Protein AF-A0A7C3QHS1-F1 (afdb_monomer_lite)

Structure (mmCIF, N/CA/C/O backbone):
data_AF-A0A7C3QHS1-F1
#
_entry.id   AF-A0A7C3QHS1-F1
#
loop_
_atom_site.group_PDB
_atom_site.id
_atom_site.type_symbol
_atom_site.label_atom_id
_atom_site.label_alt_id
_atom_site.label_comp_id
_atom_site.label_asym_id
_atom_site.label_entity_id
_atom_site.label_seq_id
_atom_site.pdbx_PDB_ins_code
_atom_site.Cartn_x
_atom_site.Cartn_y
_atom_site.Cartn_z
_atom_site.occupancy
_atom_site.B_iso_or_equiv
_atom_site.auth_seq_id
_atom_site.auth_comp_id
_atom_site.auth_asym_id
_atom_site.auth_atom_id
_atom_site.pdbx_PDB_model_num
ATOM 1 N N . MET A 1 1 ? 10.035 -16.168 0.323 1.00 41.03 1 MET A N 1
ATOM 2 C CA . MET A 1 1 ? 8.785 -15.377 0.361 1.00 41.03 1 MET A CA 1
ATOM 3 C C . MET A 1 1 ? 8.064 -15.580 1.684 1.00 41.03 1 MET A C 1
ATOM 5 O O . MET A 1 1 ? 7.314 -16.537 1.836 1.00 41.03 1 MET A O 1
ATOM 9 N N . ALA A 1 2 ? 8.315 -14.707 2.656 1.00 28.38 2 ALA A N 1
ATOM 10 C CA . ALA A 1 2 ? 7.512 -14.646 3.870 1.00 28.38 2 ALA A CA 1
ATOM 11 C C . ALA A 1 2 ? 6.468 -13.544 3.675 1.00 28.38 2 ALA A C 1
ATOM 13 O O . ALA A 1 2 ? 6.794 -12.449 3.228 1.00 28.38 2 ALA A O 1
ATOM 14 N N . TRP A 1 3 ? 5.204 -13.841 3.960 1.00 38.88 3 TRP A N 1
ATOM 15 C CA . TRP A 1 3 ? 4.205 -12.795 4.121 1.00 38.88 3 TRP A CA 1
ATOM 16 C C . TRP A 1 3 ? 4.677 -11.794 5.196 1.00 38.88 3 TRP A C 1
ATOM 18 O O . TRP A 1 3 ? 5.275 -12.230 6.184 1.00 38.88 3 TRP A O 1
ATOM 28 N N . PRO A 1 4 ? 4.357 -10.493 5.071 1.00 43.56 4 PRO A N 1
ATOM 29 C CA . PRO A 1 4 ? 4.447 -9.524 6.158 1.00 43.56 4 PRO A CA 1
ATOM 30 C C . PRO A 1 4 ? 4.031 -10.130 7.497 1.00 43.56 4 PRO A C 1
ATOM 32 O O . PRO A 1 4 ? 2.890 -10.592 7.583 1.00 43.56 4 PRO A O 1
ATOM 35 N N . PRO A 1 5 ? 4.854 -10.180 8.558 1.00 40.22 5 PRO A N 1
ATOM 36 C CA . PRO A 1 5 ? 4.444 -10.782 9.830 1.00 40.22 5 PRO A CA 1
ATOM 37 C C . PRO A 1 5 ? 3.158 -10.145 10.387 1.00 40.22 5 PRO A C 1
ATOM 39 O O . PRO A 1 5 ? 2.358 -10.826 11.028 1.00 40.22 5 PRO A O 1
ATOM 42 N N . PHE A 1 6 ? 2.887 -8.877 10.053 1.00 37.09 6 PHE A N 1
ATOM 43 C CA . PHE A 1 6 ? 1.642 -8.185 10.391 1.00 37.09 6 PHE A CA 1
ATOM 44 C C . PHE A 1 6 ? 0.425 -8.674 9.581 1.00 37.09 6 PHE A C 1
ATOM 46 O O . PHE A 1 6 ? -0.616 -8.975 10.172 1.00 37.09 6 PHE A O 1
ATOM 53 N N . LEU A 1 7 ? 0.538 -8.831 8.252 1.00 41.44 7 LEU A N 1
ATOM 54 C CA . LEU A 1 7 ? -0.556 -9.401 7.450 1.00 41.44 7 LEU A CA 1
ATOM 55 C C . LEU A 1 7 ? -0.717 -10.891 7.711 1.00 41.44 7 LEU A C 1
ATOM 57 O O . LEU A 1 7 ? -1.850 -11.342 7.746 1.00 41.44 7 LEU A O 1
ATOM 61 N N . THR A 1 8 ? 0.367 -11.627 7.960 1.00 39.66 8 THR A N 1
ATOM 62 C CA . THR A 1 8 ? 0.383 -13.033 8.394 1.00 39.66 8 THR A CA 1
ATOM 63 C C . THR A 1 8 ? -0.372 -13.187 9.705 1.00 39.66 8 THR A C 1
ATOM 65 O O . THR A 1 8 ? -1.261 -14.022 9.799 1.00 39.66 8 THR A O 1
ATOM 68 N N . ALA A 1 9 ? -0.110 -12.335 10.701 1.00 35.91 9 ALA A N 1
ATOM 69 C CA . ALA A 1 9 ? -0.840 -12.358 11.964 1.00 35.91 9 ALA A CA 1
ATOM 70 C C . ALA A 1 9 ? -2.335 -12.060 11.766 1.00 35.91 9 ALA A C 1
ATOM 72 O O . ALA A 1 9 ? -3.176 -12.751 12.339 1.00 35.91 9 ALA A O 1
ATOM 73 N N . ILE A 1 10 ? -2.693 -11.086 10.923 1.00 42.78 10 ILE A N 1
ATOM 74 C CA . ILE A 1 10 ? -4.096 -10.739 10.655 1.00 42.78 10 ILE A CA 1
ATOM 75 C C . ILE A 1 10 ? -4.797 -11.827 9.826 1.00 42.78 10 ILE A C 1
ATOM 77 O O . ILE A 1 10 ? -5.890 -12.258 10.188 1.00 42.78 10 ILE A O 1
ATOM 81 N N . THR A 1 11 ? -4.178 -12.337 8.762 1.00 38.03 11 THR A N 1
ATOM 82 C CA . THR A 1 11 ? -4.764 -13.389 7.917 1.00 38.03 11 THR A CA 1
ATOM 83 C C . THR A 1 11 ? -4.770 -14.753 8.575 1.00 38.03 11 THR A C 1
ATOM 85 O O . THR A 1 11 ? -5.802 -15.398 8.475 1.00 38.03 11 THR A O 1
ATOM 88 N N . LEU A 1 12 ? -3.742 -15.198 9.308 1.00 34.06 12 LEU A N 1
ATOM 89 C CA . LEU A 1 12 ? -3.829 -16.459 10.064 1.00 34.06 12 LEU A CA 1
ATOM 90 C C . LEU A 1 12 ? -4.896 -16.385 11.153 1.00 34.06 12 LEU A C 1
ATOM 92 O O . LEU A 1 12 ? -5.620 -17.363 11.343 1.00 34.06 12 LEU A O 1
ATOM 96 N N . THR A 1 13 ? -5.059 -15.235 11.814 1.00 39.75 13 THR A N 1
ATOM 97 C CA . THR A 1 13 ? -6.137 -15.038 12.797 1.00 39.75 13 THR A CA 1
ATOM 98 C C . THR A 1 13 ? -7.522 -15.062 12.136 1.00 39.75 13 THR A C 1
ATOM 100 O O . THR A 1 13 ? -8.471 -15.588 12.716 1.00 39.75 13 THR A O 1
ATOM 103 N N . LEU A 1 14 ? -7.655 -14.545 10.909 1.00 38.75 14 LEU A N 1
ATOM 104 C CA . LEU A 1 14 ? -8.920 -14.528 10.163 1.00 38.75 14 LEU A CA 1
ATOM 105 C C . LEU A 1 14 ? -9.232 -15.857 9.444 1.00 38.75 14 LEU A C 1
ATOM 107 O O . LEU A 1 14 ? -10.392 -16.266 9.417 1.00 38.75 14 LEU A O 1
ATOM 111 N N . PHE A 1 15 ? -8.233 -16.563 8.908 1.00 32.69 15 PHE A N 1
ATOM 112 C CA . PHE A 1 15 ? -8.406 -17.818 8.161 1.00 32.69 15 PHE A CA 1
ATOM 113 C C . PHE A 1 15 ? -8.618 -19.027 9.073 1.00 32.69 15 PHE A C 1
ATOM 115 O O . PHE A 1 15 ? -9.478 -19.858 8.777 1.00 32.69 15 PHE A O 1
ATOM 122 N N . THR A 1 16 ? -7.943 -19.101 10.226 1.00 36.81 16 THR A N 1
ATOM 123 C CA . THR A 1 16 ? -8.245 -20.151 11.222 1.00 36.81 16 THR A CA 1
ATOM 124 C C . THR A 1 16 ? -9.629 -19.977 11.859 1.00 36.81 16 THR A C 1
ATOM 126 O O . THR A 1 16 ? -10.196 -20.940 12.369 1.00 36.81 16 THR A O 1
ATOM 129 N N . GLY A 1 17 ? -10.219 -18.778 11.778 1.00 31.78 17 GLY A N 1
ATOM 130 C CA . GLY A 1 17 ? -11.554 -18.480 12.298 1.00 31.78 17 GLY A CA 1
ATOM 131 C C . GLY A 1 17 ? -12.725 -18.760 11.348 1.00 31.78 17 GLY A C 1
ATOM 132 O O . GLY A 1 17 ? -13.868 -18.654 11.792 1.00 31.78 17 GLY A O 1
ATOM 133 N N . CYS A 1 18 ? -12.496 -19.082 10.066 1.00 35.19 18 CYS A N 1
ATOM 134 C CA . CYS A 1 18 ? -13.572 -19.043 9.061 1.00 35.19 18 CYS A CA 1
ATOM 135 C C . CYS A 1 18 ? -13.756 -20.278 8.169 1.00 35.19 18 CYS A C 1
ATOM 137 O O . CYS A 1 18 ? -14.673 -20.309 7.346 1.00 35.19 18 CYS A O 1
ATOM 139 N N . PHE A 1 19 ? -12.991 -21.345 8.387 1.00 31.17 19 PHE A N 1
ATOM 140 C CA . PHE A 1 19 ? -13.338 -22.662 7.858 1.00 31.17 19 PHE A CA 1
ATOM 141 C C . PHE A 1 19 ? -14.229 -23.402 8.861 1.00 31.17 19 PHE A C 1
ATOM 143 O O . PHE A 1 19 ? -13.741 -24.055 9.775 1.00 31.17 19 PHE A O 1
ATOM 150 N N . THR A 1 20 ? -15.549 -23.242 8.726 1.00 30.70 20 THR A N 1
ATOM 151 C CA . THR A 1 20 ? -16.557 -24.327 8.693 1.00 30.70 20 THR A CA 1
ATOM 152 C C . THR A 1 20 ? -17.957 -23.808 9.032 1.00 30.70 20 THR A C 1
ATOM 154 O O . THR A 1 20 ? -18.277 -23.360 10.130 1.00 30.70 20 THR A O 1
ATOM 157 N N . ARG A 1 21 ? -18.847 -23.917 8.044 1.00 36.25 21 ARG A N 1
ATOM 158 C CA . ARG A 1 21 ? -20.275 -23.609 8.136 1.00 36.25 21 ARG A CA 1
ATOM 159 C C . ARG A 1 21 ? -21.022 -24.817 8.713 1.00 36.25 21 ARG A C 1
ATOM 161 O O . ARG A 1 21 ? -21.822 -25.432 8.021 1.00 36.25 21 ARG A O 1
ATOM 168 N N . ARG A 1 22 ? -20.764 -25.186 9.969 1.00 34.12 22 ARG A N 1
ATOM 169 C CA . ARG A 1 22 ? -21.653 -26.065 10.748 1.00 34.12 22 ARG A CA 1
ATOM 170 C C . ARG A 1 22 ? -21.675 -25.605 12.197 1.00 34.12 22 ARG A C 1
ATOM 172 O O . ARG A 1 22 ? -20.642 -25.402 12.821 1.00 34.12 22 ARG A O 1
ATOM 179 N N . LYS A 1 23 ? -22.894 -25.426 12.708 1.00 41.41 23 LYS A N 1
ATOM 180 C CA . LYS A 1 23 ? -23.188 -25.226 14.126 1.00 41.41 23 LYS A CA 1
ATOM 181 C C . LYS A 1 23 ? -22.553 -26.390 14.885 1.00 41.41 23 LYS A C 1
ATOM 183 O O . LYS A 1 23 ? -23.066 -27.493 14.751 1.00 41.41 23 LYS A O 1
ATOM 188 N N . ASN A 1 24 ? -21.432 -26.144 15.566 1.00 38.00 24 ASN A N 1
ATOM 189 C CA . ASN A 1 24 ? -20.912 -26.844 16.749 1.00 38.00 24 ASN A CA 1
ATOM 190 C C . ASN A 1 24 ? -19.369 -26.844 16.783 1.00 38.00 24 ASN A C 1
ATOM 192 O O . ASN A 1 24 ? -18.713 -27.454 15.954 1.00 38.00 24 ASN A O 1
ATOM 196 N N . HIS A 1 25 ? -18.847 -26.225 17.851 1.00 41.16 25 HIS A N 1
ATOM 197 C CA . HIS A 1 25 ? -17.562 -26.463 18.526 1.00 41.16 25 HIS A CA 1
ATOM 198 C C . HIS A 1 25 ? -16.286 -25.613 18.255 1.00 41.16 25 HIS A C 1
ATOM 200 O O . HIS A 1 25 ? -15.765 -25.442 17.162 1.00 41.16 25 HIS A O 1
ATOM 206 N N . PHE A 1 26 ? -15.758 -25.170 19.409 1.00 34.97 26 PHE A N 1
ATOM 207 C CA . PHE A 1 26 ? -14.375 -24.918 19.845 1.00 34.97 26 PHE A CA 1
ATOM 208 C C . PHE A 1 26 ? -13.566 -23.697 19.368 1.00 34.97 26 PHE A C 1
ATOM 210 O O . PHE A 1 26 ? -12.970 -23.042 20.223 1.00 34.97 26 PHE A O 1
ATOM 217 N N . VAL A 1 27 ? -13.539 -23.320 18.087 1.00 35.91 27 VAL A N 1
ATOM 218 C CA . VAL A 1 27 ? -12.590 -22.266 17.633 1.00 35.91 27 VAL A CA 1
ATOM 219 C C . VAL A 1 27 ? -13.166 -20.848 17.746 1.00 35.91 27 VAL A C 1
ATOM 221 O O . VAL A 1 27 ? -12.479 -19.950 18.235 1.00 35.91 27 VAL A O 1
ATOM 224 N N . CYS A 1 28 ? -14.470 -20.664 17.490 1.00 31.47 28 CYS A N 1
ATOM 225 C CA . CYS A 1 28 ? -15.187 -19.442 17.897 1.00 31.47 28 CYS A CA 1
ATOM 226 C C . CYS A 1 28 ? -15.082 -19.215 19.411 1.00 31.47 28 CYS A C 1
ATOM 228 O O . CYS A 1 28 ? -14.879 -18.086 19.848 1.00 31.47 28 CYS A O 1
ATOM 230 N N . ARG A 1 29 ? -15.083 -20.304 20.199 1.00 36.25 29 ARG A N 1
ATOM 231 C CA . ARG A 1 29 ? -14.844 -20.249 21.643 1.00 36.25 29 ARG A CA 1
ATOM 232 C C . ARG A 1 29 ? -13.421 -19.854 22.006 1.00 36.25 29 ARG A C 1
ATOM 234 O O . ARG A 1 29 ? -13.225 -19.553 23.167 1.00 36.25 29 ARG A O 1
ATOM 241 N N . ARG A 1 30 ? -12.432 -19.846 21.100 1.00 36.53 30 ARG A N 1
ATOM 242 C CA . ARG A 1 30 ? -11.029 -19.520 21.427 1.00 36.53 30 ARG A CA 1
ATOM 243 C C . ARG A 1 30 ? -10.693 -18.045 21.205 1.00 36.53 30 ARG A C 1
ATOM 245 O O . ARG A 1 30 ? -10.009 -17.465 22.041 1.00 36.53 30 ARG A O 1
ATOM 252 N N . PHE A 1 31 ? -11.285 -17.407 20.194 1.00 35.69 31 PHE A N 1
ATOM 253 C CA . PHE A 1 31 ? -11.295 -15.940 20.089 1.00 35.69 31 PHE A CA 1
ATOM 254 C C . PHE A 1 31 ? -12.264 -15.329 21.108 1.00 35.69 31 PHE A C 1
ATOM 256 O O . PHE A 1 31 ? -11.893 -14.406 21.835 1.00 35.69 31 PHE A O 1
ATOM 263 N N . GLU A 1 32 ? -13.438 -15.948 21.296 1.00 37.22 32 GLU A N 1
ATOM 264 C CA . GLU A 1 32 ? -14.221 -15.718 22.505 1.00 37.22 32 GLU A CA 1
ATOM 265 C C . GLU A 1 32 ? -13.452 -16.138 23.748 1.00 37.22 32 GLU A C 1
ATOM 267 O O . GLU A 1 32 ? -13.746 -15.549 24.747 1.00 37.22 32 GLU A O 1
ATOM 272 N N . SER A 1 33 ? -12.480 -17.056 23.779 1.00 39.94 33 SER A N 1
ATOM 273 C CA . SER A 1 33 ? -11.741 -17.408 25.013 1.00 39.94 33 SER A CA 1
ATOM 274 C C . SER A 1 33 ? -10.675 -16.381 25.333 1.00 39.94 33 SER A C 1
ATOM 276 O O . SER A 1 33 ? -10.425 -16.165 26.506 1.00 39.94 33 SER A O 1
ATOM 278 N N . VAL A 1 34 ? -10.031 -15.751 24.354 1.00 43.94 34 VAL A N 1
ATOM 279 C CA . VAL A 1 34 ? -9.107 -14.637 24.621 1.00 43.94 34 VAL A CA 1
ATOM 280 C C . VAL A 1 34 ? -9.917 -13.410 25.032 1.00 43.94 34 VAL A C 1
ATOM 282 O O . VAL A 1 34 ? -9.618 -12.786 26.047 1.00 43.94 34 VAL A O 1
ATOM 285 N N . ILE A 1 35 ? -11.033 -13.141 24.346 1.00 41.03 35 ILE A N 1
ATOM 286 C CA . ILE A 1 35 ? -11.987 -12.104 24.746 1.00 41.03 35 ILE A CA 1
ATOM 287 C C . ILE A 1 35 ? -12.698 -12.476 26.055 1.00 41.03 35 ILE A C 1
ATOM 289 O O . ILE A 1 35 ? -12.950 -11.597 26.851 1.00 41.03 35 ILE A O 1
ATOM 293 N N . THR A 1 36 ? -12.945 -13.745 26.365 1.00 41.91 36 THR A N 1
ATOM 294 C CA . THR A 1 36 ? -13.581 -14.238 27.605 1.00 41.91 36 THR A CA 1
ATOM 295 C C . THR A 1 36 ? -12.568 -14.399 28.715 1.00 41.91 36 THR A C 1
ATOM 297 O O . THR A 1 36 ? -12.954 -14.342 29.865 1.00 41.91 36 THR A O 1
ATOM 300 N N . GLN A 1 37 ? -11.272 -14.473 28.430 1.00 43.31 37 GLN A N 1
ATOM 301 C CA . GLN A 1 37 ? -10.210 -14.238 29.405 1.00 43.31 37 GLN A CA 1
ATOM 302 C C . GLN A 1 37 ? -10.083 -12.732 29.695 1.00 43.31 37 GLN A C 1
ATOM 304 O O . GLN A 1 37 ? -10.003 -12.344 30.860 1.00 43.31 37 GLN A O 1
ATOM 309 N N . LEU A 1 38 ? -10.232 -11.875 28.677 1.00 41.69 38 LEU A N 1
ATOM 310 C CA . LEU A 1 38 ? -10.399 -10.421 28.826 1.00 41.69 38 LEU A CA 1
ATOM 311 C C . LEU A 1 38 ? -11.781 -10.008 29.385 1.00 41.69 38 LEU A C 1
ATOM 313 O O . LEU A 1 38 ? -11.921 -8.891 29.868 1.00 41.69 38 LEU A O 1
ATOM 317 N N . LEU A 1 39 ? -12.798 -10.881 29.383 1.00 43.03 39 LEU A N 1
ATOM 318 C CA . LEU A 1 39 ? -14.114 -10.681 30.018 1.00 43.03 39 LEU A CA 1
ATOM 319 C C . LEU A 1 39 ? -14.237 -11.450 31.346 1.00 43.03 39 LEU A C 1
ATOM 321 O O . LEU A 1 39 ? -15.041 -11.049 32.186 1.00 43.03 39 LEU A O 1
ATOM 325 N N . ASN A 1 40 ? -13.366 -12.433 31.621 1.00 42.38 40 ASN A N 1
ATOM 326 C CA . ASN A 1 40 ? -13.015 -12.938 32.963 1.00 42.38 40 ASN A CA 1
ATOM 327 C C . ASN A 1 40 ? -12.283 -11.865 33.774 1.00 42.38 40 ASN A C 1
ATOM 329 O O . ASN A 1 40 ? -12.053 -12.014 34.973 1.00 42.38 40 ASN A O 1
ATOM 333 N N . TYR A 1 41 ? -12.043 -10.711 33.158 1.00 47.12 41 TYR A N 1
ATOM 334 C CA . TYR A 1 41 ? -11.945 -9.434 33.833 1.00 47.12 41 TYR A CA 1
ATOM 335 C C . TYR A 1 41 ? -13.105 -9.163 34.802 1.00 47.12 41 TYR A C 1
ATOM 337 O O . TYR A 1 41 ? -12.891 -8.434 35.761 1.00 47.12 41 TYR A O 1
ATOM 345 N N . LYS A 1 42 ? -14.293 -9.782 34.653 1.00 46.72 42 LYS A N 1
ATOM 346 C CA . LYS A 1 42 ? -15.348 -9.765 35.688 1.00 46.72 42 LYS A CA 1
ATOM 347 C C . LYS A 1 42 ? -14.796 -10.132 37.071 1.00 46.72 42 LYS A C 1
ATOM 349 O O . LYS A 1 42 ? -15.072 -9.395 38.009 1.00 46.72 42 LYS A O 1
ATOM 354 N N . ASN A 1 43 ? -13.960 -11.171 37.169 1.00 44.12 43 ASN A N 1
ATOM 355 C CA . ASN A 1 43 ? -13.365 -11.633 38.430 1.00 44.12 43 ASN A CA 1
ATOM 356 C C . ASN A 1 43 ? -12.185 -10.764 38.906 1.00 44.12 43 ASN A C 1
ATOM 358 O O . ASN A 1 43 ? -11.973 -10.613 40.107 1.00 44.12 43 ASN A O 1
ATOM 362 N N . LEU A 1 44 ? -11.435 -10.136 37.992 1.00 48.06 44 LEU A N 1
ATOM 363 C CA . LEU A 1 44 ? -10.416 -9.130 38.347 1.00 48.06 44 LEU 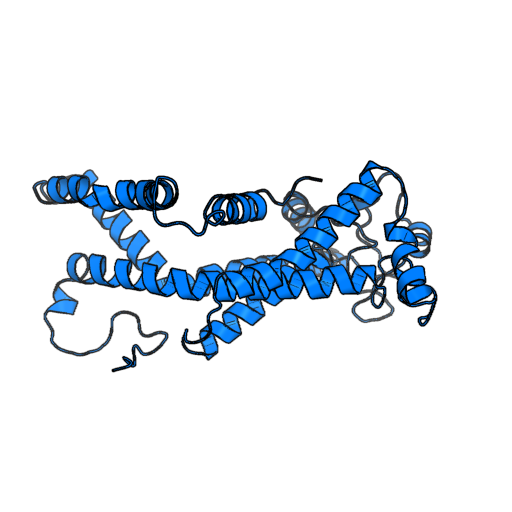A CA 1
ATOM 364 C C . LEU A 1 44 ? -11.045 -7.793 38.790 1.00 48.06 44 LEU A C 1
ATOM 366 O O . LEU A 1 44 ? -10.459 -7.068 39.593 1.00 48.06 44 LEU A O 1
ATOM 370 N N . MET A 1 45 ? -12.245 -7.486 38.294 1.00 46.25 45 MET A N 1
ATOM 371 C CA . MET A 1 45 ? -12.995 -6.258 38.562 1.00 46.25 45 MET A CA 1
ATOM 372 C C . MET A 1 45 ? -13.755 -6.286 39.874 1.00 46.25 45 MET A C 1
ATOM 374 O O . MET A 1 45 ? -13.669 -5.315 40.621 1.00 46.25 45 MET A O 1
ATOM 378 N N . THR A 1 46 ? -14.451 -7.379 40.193 1.00 48.06 46 THR A N 1
ATOM 379 C CA . THR A 1 46 ? -15.079 -7.549 41.515 1.00 48.06 46 THR A CA 1
ATOM 380 C C . THR A 1 46 ? -14.034 -7.495 42.624 1.00 48.06 46 THR A C 1
ATOM 382 O O . THR A 1 46 ? -14.247 -6.834 43.635 1.00 48.06 46 THR A O 1
ATOM 385 N N . LYS A 1 47 ? -12.843 -8.067 42.402 1.00 46.69 47 LYS A N 1
ATOM 386 C CA . LYS A 1 47 ? -11.739 -8.007 43.375 1.00 46.69 47 LYS A CA 1
ATOM 387 C C . LYS A 1 47 ? -11.133 -6.602 43.535 1.00 46.69 47 LYS A C 1
ATOM 389 O O . LYS A 1 47 ? -10.578 -6.301 44.586 1.00 46.69 47 LYS A O 1
ATOM 394 N N . SER A 1 48 ? -11.257 -5.733 42.526 1.00 48.28 48 SER A N 1
ATOM 395 C CA . SER A 1 48 ? -10.816 -4.329 42.577 1.00 48.28 48 SER A CA 1
ATOM 396 C C . SER A 1 48 ? -11.816 -3.396 43.271 1.00 48.28 48 SER A C 1
ATOM 398 O O . SER A 1 48 ? -11.419 -2.296 43.654 1.00 48.28 48 SER A O 1
ATOM 400 N N . GLN A 1 49 ? -13.089 -3.783 43.408 1.00 50.78 49 GLN A N 1
ATOM 401 C CA . GLN A 1 49 ? -14.110 -2.950 44.059 1.00 50.78 49 GLN A CA 1
ATOM 402 C C . GLN A 1 49 ? -13.967 -2.903 45.585 1.00 50.78 49 GLN A C 1
ATOM 404 O O . GLN A 1 49 ? -14.335 -1.903 46.188 1.00 50.78 49 GLN A O 1
ATOM 409 N N . ASN A 1 50 ? -13.355 -3.925 46.190 1.00 48.31 50 ASN A N 1
ATOM 410 C CA . ASN A 1 50 ? -13.164 -4.002 47.643 1.00 48.31 50 ASN A CA 1
ATOM 411 C C . ASN A 1 50 ? -11.804 -3.461 48.118 1.00 48.31 50 ASN A C 1
ATOM 413 O O . ASN A 1 50 ? -11.496 -3.527 49.304 1.00 48.31 50 ASN A O 1
ATOM 417 N N . SER A 1 51 ? -10.959 -2.947 47.217 1.00 51.28 51 SER A N 1
ATOM 418 C CA . SER A 1 51 ? -9.653 -2.388 47.583 1.00 51.28 51 SER A CA 1
ATOM 419 C C . SER A 1 51 ? -9.708 -0.864 47.670 1.00 51.28 51 SER A C 1
ATOM 421 O O . SER A 1 51 ? -10.057 -0.212 46.686 1.00 51.28 51 SER A O 1
ATOM 423 N N . SER A 1 52 ? -9.303 -0.318 48.822 1.00 48.25 52 SER A N 1
ATOM 424 C CA . SER A 1 52 ? -9.161 1.121 49.083 1.00 48.25 52 SER A CA 1
ATOM 425 C C . SER A 1 52 ? -8.487 1.880 47.915 1.00 48.25 52 SER A C 1
ATOM 427 O O . SER A 1 52 ? -7.518 1.363 47.339 1.00 48.25 52 SER A O 1
ATOM 429 N N . PRO A 1 53 ? -8.922 3.120 47.587 1.00 53.31 53 PRO A N 1
ATOM 430 C CA . PRO A 1 53 ? -8.330 3.961 46.535 1.00 53.31 53 PRO A CA 1
ATOM 431 C C . PRO A 1 53 ? -6.835 4.266 46.731 1.00 53.31 53 PRO A C 1
ATOM 433 O O . PRO A 1 53 ? -6.186 4.754 45.807 1.00 53.31 53 PRO A O 1
ATOM 436 N N . THR A 1 54 ? -6.290 3.978 47.915 1.00 54.84 54 THR A N 1
ATOM 437 C CA . THR A 1 54 ? -4.902 4.247 48.313 1.00 54.84 54 THR A CA 1
ATOM 438 C C . THR A 1 54 ? -3.884 3.248 47.746 1.00 54.84 54 THR A C 1
ATOM 440 O O . THR A 1 54 ? -2.683 3.493 47.808 1.00 54.84 54 THR A O 1
ATOM 443 N N . ASN A 1 55 ? -4.328 2.142 47.135 1.00 68.38 55 ASN A N 1
ATOM 444 C CA . ASN A 1 55 ? -3.438 1.103 46.616 1.00 68.38 55 ASN A CA 1
ATOM 445 C C . ASN A 1 55 ? -3.016 1.359 45.156 1.00 68.38 55 ASN A C 1
ATOM 447 O O . ASN A 1 55 ? -3.853 1.466 44.255 1.00 68.38 55 ASN A O 1
ATOM 451 N N . GLY A 1 56 ? -1.707 1.321 44.867 1.00 74.50 56 GLY A N 1
ATOM 452 C CA . GLY A 1 56 ? -1.155 1.490 43.508 1.00 74.50 56 GLY A CA 1
ATOM 453 C C . GLY A 1 56 ? -1.710 0.507 42.459 1.00 74.50 56 GLY A C 1
ATOM 454 O O . GLY A 1 56 ? -1.679 0.772 41.256 1.00 74.50 56 GLY A O 1
ATOM 455 N N . ARG A 1 57 ? -2.291 -0.621 42.889 1.00 78.38 57 ARG A N 1
ATOM 456 C CA . ARG A 1 57 ? -3.035 -1.549 42.021 1.00 78.38 57 ARG A CA 1
ATOM 457 C C . ARG A 1 57 ? -4.348 -0.948 41.499 1.00 78.38 57 ARG A C 1
ATOM 459 O O . ARG A 1 57 ? -4.597 -1.043 40.301 1.00 78.38 57 ARG A O 1
ATOM 466 N N . ALA A 1 58 ? -5.144 -0.293 42.345 1.00 78.38 58 ALA A N 1
ATOM 467 C CA . ALA A 1 58 ? -6.416 0.320 41.949 1.00 78.38 58 ALA A CA 1
ATOM 468 C C . ALA A 1 58 ? -6.199 1.493 40.974 1.00 78.38 58 ALA A C 1
ATOM 470 O O . ALA A 1 58 ? -6.909 1.616 39.973 1.00 78.38 58 ALA A O 1
ATOM 471 N N . ARG A 1 59 ? -5.146 2.297 41.200 1.00 82.31 59 ARG A N 1
ATOM 472 C CA . ARG A 1 59 ? -4.738 3.380 40.286 1.00 82.31 59 ARG A CA 1
ATOM 473 C C . ARG A 1 59 ? -4.368 2.849 38.897 1.00 82.31 59 ARG A C 1
ATOM 475 O O . ARG A 1 59 ? -4.841 3.388 37.898 1.00 82.31 59 ARG A O 1
ATOM 482 N N . ARG A 1 60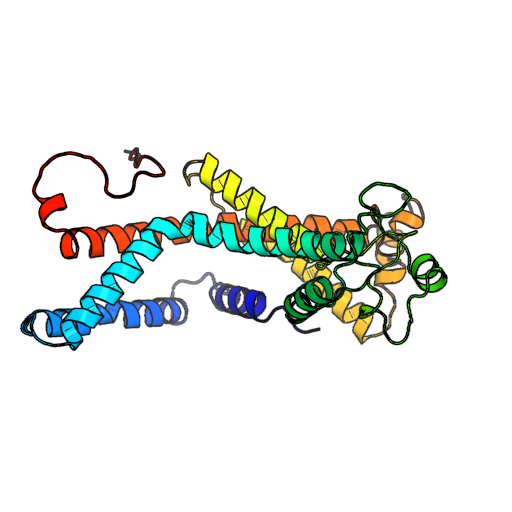 ? -3.592 1.759 38.834 1.00 84.06 60 ARG A N 1
ATOM 483 C CA . ARG A 1 60 ? -3.220 1.088 37.573 1.00 84.06 60 ARG A CA 1
ATOM 484 C C . ARG A 1 60 ? -4.430 0.514 36.839 1.00 84.06 60 ARG A C 1
ATOM 486 O O . ARG A 1 60 ? -4.555 0.724 35.638 1.00 84.06 60 ARG A O 1
ATOM 493 N N . VAL A 1 61 ? -5.351 -0.144 37.546 1.00 86.44 61 VAL A N 1
ATOM 494 C CA . VAL A 1 61 ? -6.584 -0.679 36.938 1.00 86.44 61 VAL A CA 1
ATOM 495 C C . VAL A 1 61 ? -7.428 0.445 36.335 1.00 86.44 61 VAL A C 1
ATOM 497 O O . VAL A 1 61 ? -7.842 0.341 35.181 1.00 86.44 61 VAL A O 1
ATOM 500 N N . ARG A 1 62 ? -7.630 1.548 37.067 1.00 87.19 62 ARG A N 1
ATOM 501 C CA . ARG A 1 62 ? -8.383 2.708 36.564 1.00 87.19 62 ARG A CA 1
ATOM 502 C C . ARG A 1 62 ? -7.696 3.366 35.363 1.00 87.19 62 ARG A C 1
ATOM 504 O O . ARG A 1 62 ? -8.379 3.745 34.415 1.00 87.19 62 ARG A O 1
ATOM 511 N N . PHE A 1 63 ? -6.367 3.486 35.377 1.00 89.38 63 PHE A N 1
ATOM 512 C CA . PHE A 1 63 ? -5.601 3.978 34.227 1.00 89.38 63 PHE A CA 1
ATOM 513 C C . PHE A 1 63 ? -5.807 3.091 32.991 1.00 89.38 63 PHE A C 1
ATOM 515 O O . PHE A 1 63 ? -6.169 3.602 31.935 1.00 89.38 63 PHE A O 1
ATOM 522 N N . MET A 1 64 ? -5.680 1.768 33.135 1.00 89.25 64 MET A N 1
ATOM 523 C CA . MET A 1 64 ? -5.880 0.827 32.026 1.00 89.25 64 MET A CA 1
ATOM 524 C C . MET A 1 64 ? -7.306 0.873 31.474 1.00 89.25 64 MET A C 1
ATOM 526 O O . MET A 1 64 ? -7.499 0.853 30.264 1.00 89.25 64 MET A O 1
ATOM 530 N N . GLN A 1 65 ? -8.318 1.007 32.333 1.00 90.88 65 GLN A N 1
ATOM 531 C CA . GLN A 1 65 ? -9.701 1.191 31.884 1.00 90.88 65 GLN A CA 1
ATOM 532 C C . GLN A 1 65 ? -9.886 2.480 31.083 1.00 90.88 65 GLN A C 1
ATOM 534 O O . GLN A 1 65 ? -10.560 2.456 30.055 1.00 90.88 65 GLN A O 1
ATOM 539 N N . LYS A 1 66 ? -9.291 3.596 31.532 1.00 90.56 66 LYS A N 1
ATOM 540 C CA . LYS A 1 66 ? -9.310 4.855 30.775 1.00 90.56 66 LYS A CA 1
ATOM 541 C C . LYS A 1 66 ? -8.628 4.687 29.423 1.00 90.56 66 LYS A C 1
ATOM 543 O O . LYS A 1 66 ? -9.208 5.091 28.423 1.00 90.56 66 LYS A O 1
ATOM 548 N N . LEU A 1 67 ? -7.457 4.051 29.386 1.00 92.25 67 LEU A N 1
ATOM 549 C CA . LEU A 1 67 ? -6.737 3.772 28.145 1.00 92.25 67 LEU A CA 1
ATOM 550 C C . LEU A 1 67 ? -7.594 2.945 27.178 1.00 92.25 67 LEU A C 1
ATOM 552 O O . LEU A 1 67 ? -7.800 3.365 26.046 1.00 92.25 67 LEU A O 1
ATOM 556 N N . VAL A 1 68 ? -8.171 1.828 27.633 1.00 90.62 68 VAL A N 1
ATOM 557 C CA . VAL A 1 68 ? -9.066 0.982 26.821 1.00 90.62 68 VAL A CA 1
ATOM 558 C C . VAL A 1 68 ? -10.279 1.767 26.322 1.00 90.62 68 VAL A C 1
ATOM 560 O O . VAL A 1 68 ? -10.672 1.624 25.166 1.00 90.62 68 VAL A O 1
ATOM 563 N N . TRP A 1 69 ? -10.870 2.616 27.164 1.00 92.25 69 TRP A N 1
ATOM 564 C CA . TRP A 1 69 ? -11.993 3.456 26.758 1.00 92.25 69 TRP A CA 1
ATOM 565 C C . TRP A 1 69 ? -11.593 4.486 25.694 1.00 92.25 69 TRP A C 1
ATOM 567 O O . TRP A 1 69 ? -12.318 4.650 24.715 1.00 92.25 69 TRP A O 1
ATOM 577 N N . TYR A 1 70 ? -10.435 5.140 25.838 1.00 91.44 70 TYR A N 1
ATOM 578 C CA . TYR A 1 70 ? -9.917 6.078 24.839 1.00 91.44 70 TYR A CA 1
ATOM 579 C C . TYR A 1 70 ? -9.559 5.380 23.526 1.00 91.44 70 TYR A C 1
ATOM 581 O O . TYR A 1 70 ? -9.926 5.882 22.468 1.00 91.44 70 TYR A O 1
ATOM 589 N N . LEU A 1 71 ? -8.942 4.197 23.576 1.00 90.38 71 LEU A N 1
ATOM 590 C CA . LEU A 1 71 ? -8.702 3.373 22.389 1.00 90.38 71 LEU A CA 1
ATOM 591 C C . LEU A 1 71 ? -10.021 3.010 21.700 1.00 90.38 71 LEU A C 1
ATOM 593 O O . LEU A 1 71 ? -10.146 3.179 20.495 1.00 90.38 71 LEU A O 1
ATOM 597 N N . ALA A 1 72 ? -11.042 2.608 22.460 1.00 90.69 72 ALA A N 1
ATOM 598 C CA . ALA A 1 72 ? -12.371 2.324 21.919 1.00 90.69 72 ALA A CA 1
ATOM 599 C C . ALA A 1 72 ? -13.107 3.571 21.402 1.00 90.69 72 ALA A C 1
ATOM 601 O O . ALA A 1 72 ? -14.033 3.451 20.603 1.00 90.69 72 ALA A O 1
ATOM 602 N N . LYS A 1 73 ? -12.739 4.769 21.862 1.00 90.75 73 LYS A N 1
ATOM 603 C CA . LYS A 1 73 ? -13.277 6.041 21.365 1.00 90.75 73 LYS A CA 1
ATOM 604 C C . LYS A 1 73 ? -12.595 6.485 20.075 1.00 90.75 73 LYS A C 1
ATOM 606 O O . LYS A 1 73 ? -13.281 6.963 19.180 1.00 90.75 73 LYS A O 1
ATOM 611 N N . TYR A 1 74 ? -11.281 6.311 19.978 1.00 92.75 74 TYR A N 1
ATOM 612 C CA . TYR A 1 74 ? -10.463 6.792 18.864 1.00 92.75 74 TYR A CA 1
ATOM 613 C C . TYR A 1 74 ? -10.007 5.679 17.913 1.00 92.75 74 TYR A C 1
ATOM 615 O O . TYR A 1 74 ? -9.106 5.892 17.110 1.00 92.75 74 TYR A O 1
ATOM 623 N N . TRP A 1 75 ? -10.626 4.497 17.965 1.00 93.00 75 TRP A N 1
ATOM 624 C CA . TRP A 1 75 ? -10.202 3.352 17.158 1.00 93.00 75 TRP A CA 1
ATOM 625 C C . TRP A 1 75 ? -10.204 3.670 15.655 1.00 93.00 75 TRP A C 1
ATOM 627 O O . TRP A 1 75 ? -9.226 3.384 14.982 1.00 93.00 75 TRP A O 1
ATOM 637 N N . PHE A 1 76 ? -11.247 4.318 15.127 1.00 94.31 76 PHE A N 1
ATOM 638 C CA . PHE A 1 76 ? -11.363 4.591 13.691 1.00 94.31 76 PHE A CA 1
ATOM 639 C C . PHE A 1 76 ? -10.186 5.413 13.128 1.00 94.31 76 PHE A C 1
ATOM 641 O O . PHE A 1 76 ? -9.503 4.904 12.237 1.00 94.31 76 PHE A O 1
ATOM 648 N N . PRO A 1 77 ? -9.880 6.628 13.637 1.00 94.06 77 PRO A N 1
ATOM 649 C CA . PRO A 1 77 ? -8.745 7.394 13.127 1.00 94.06 77 PRO A CA 1
ATOM 650 C C . PRO A 1 77 ? -7.404 6.697 13.385 1.00 94.06 77 PRO A C 1
ATOM 652 O O . PRO A 1 77 ? -6.515 6.807 12.551 1.00 94.06 77 PRO A O 1
ATOM 655 N N . LEU A 1 78 ? -7.256 5.935 14.477 1.00 92.12 78 LEU A N 1
ATOM 656 C CA . LEU A 1 78 ? -6.036 5.159 14.732 1.00 92.12 78 LEU A CA 1
ATOM 657 C C . LEU A 1 78 ? -5.823 4.066 13.677 1.00 92.12 78 LEU A C 1
ATOM 659 O O . LEU A 1 78 ? -4.721 3.923 13.158 1.00 92.12 78 LEU A O 1
ATOM 663 N N . PHE A 1 79 ? -6.872 3.316 13.332 1.00 93.38 79 PHE A N 1
ATOM 664 C CA . PHE A 1 79 ? -6.795 2.269 12.312 1.00 93.38 79 PHE A CA 1
ATOM 665 C C . PHE A 1 79 ? -6.591 2.843 10.907 1.00 93.38 79 PHE A C 1
ATOM 667 O O . PHE A 1 79 ? -5.872 2.239 10.117 1.00 93.38 79 PHE A O 1
ATOM 674 N N . LEU A 1 80 ? -7.185 4.001 10.599 1.00 94.88 80 LEU A N 1
ATOM 675 C CA . LEU A 1 80 ? -6.992 4.676 9.313 1.00 94.88 80 LEU A CA 1
ATOM 676 C C . LEU A 1 80 ? -5.606 5.334 9.196 1.00 94.88 80 LEU A C 1
ATOM 678 O O . LEU A 1 80 ? -5.041 5.368 8.107 1.00 94.88 80 LEU A O 1
ATOM 682 N N . ALA A 1 81 ? -5.028 5.807 10.304 1.00 96.44 81 ALA A N 1
ATOM 683 C CA . ALA A 1 81 ? -3.706 6.430 10.313 1.00 96.44 81 ALA A CA 1
ATOM 684 C C . ALA A 1 81 ? -2.581 5.456 9.935 1.00 96.44 81 ALA A C 1
ATOM 686 O O . ALA A 1 81 ? -1.594 5.884 9.349 1.00 96.44 81 ALA A O 1
ATOM 687 N N . VAL A 1 82 ? -2.724 4.157 10.222 1.00 95.69 82 VAL A N 1
ATOM 688 C CA . VAL A 1 82 ? -1.696 3.147 9.914 1.00 95.69 82 VAL A CA 1
ATOM 689 C C . VAL A 1 82 ? -1.403 3.036 8.408 1.00 95.69 82 VAL A C 1
ATOM 691 O O . VAL A 1 82 ? -0.258 3.266 8.027 1.00 95.69 82 VAL A O 1
ATOM 694 N N . PRO A 1 83 ? -2.367 2.721 7.517 1.00 96.94 83 PRO A N 1
ATOM 695 C CA . PRO A 1 83 ? -2.084 2.648 6.083 1.00 96.94 83 PRO A CA 1
ATOM 696 C C . PRO A 1 83 ? -1.668 4.007 5.499 1.00 96.94 83 PRO A C 1
ATOM 698 O O . PRO A 1 83 ? -0.804 4.046 4.628 1.00 96.94 83 PRO A O 1
ATOM 701 N N . VAL A 1 84 ? -2.211 5.124 6.008 1.00 98.19 84 VAL A N 1
ATOM 702 C CA . VAL A 1 84 ? -1.774 6.474 5.606 1.00 98.19 84 VAL A CA 1
ATOM 703 C C . VAL A 1 84 ? -0.304 6.698 5.955 1.00 98.19 84 VAL A C 1
ATOM 705 O O . VAL A 1 84 ? 0.449 7.172 5.113 1.00 98.19 84 VAL A O 1
ATOM 708 N N . PHE A 1 85 ? 0.122 6.317 7.159 1.00 97.25 85 PHE A N 1
ATOM 709 C CA . PHE A 1 85 ? 1.510 6.432 7.600 1.00 97.25 85 PHE A CA 1
ATOM 710 C C . PHE A 1 85 ? 2.463 5.687 6.659 1.00 97.25 85 PHE A C 1
ATOM 712 O O . PHE A 1 85 ? 3.452 6.265 6.216 1.00 97.25 85 PHE A O 1
ATOM 719 N N . PHE A 1 86 ? 2.141 4.448 6.279 1.00 96.88 86 PHE A N 1
ATOM 720 C CA . PHE A 1 86 ? 2.969 3.695 5.335 1.00 96.88 86 PHE A CA 1
ATOM 721 C C . PHE A 1 86 ? 2.992 4.311 3.931 1.00 96.88 86 PHE A C 1
ATOM 723 O O . PHE A 1 86 ? 4.061 4.381 3.329 1.00 96.88 86 PHE A O 1
ATOM 730 N N . LEU A 1 87 ? 1.854 4.790 3.415 1.00 97.81 87 LEU A N 1
ATOM 731 C CA . LEU A 1 87 ? 1.807 5.485 2.122 1.00 97.81 87 LEU A CA 1
ATOM 732 C C . LEU A 1 87 ? 2.659 6.759 2.133 1.00 97.81 87 LEU A C 1
ATOM 734 O O . LEU A 1 87 ? 3.426 6.988 1.199 1.00 97.81 87 LEU A O 1
ATOM 738 N N . VAL A 1 88 ? 2.568 7.550 3.206 1.00 98.25 88 VAL A N 1
ATOM 739 C CA . VAL A 1 88 ? 3.382 8.757 3.390 1.00 98.25 88 VAL A CA 1
ATOM 740 C C . VAL A 1 88 ? 4.862 8.395 3.423 1.00 98.25 88 VAL A C 1
ATOM 742 O O . VAL A 1 88 ? 5.630 8.993 2.680 1.00 98.25 88 VAL A O 1
ATOM 745 N N . LEU A 1 89 ? 5.270 7.387 4.201 1.00 96.88 89 LEU A N 1
ATOM 746 C CA . LEU A 1 89 ? 6.667 6.942 4.220 1.00 96.88 89 LEU A CA 1
ATOM 747 C C . LEU A 1 89 ? 7.148 6.433 2.853 1.00 96.88 89 LEU A C 1
ATOM 749 O O . LEU A 1 89 ? 8.283 6.705 2.464 1.00 96.88 89 LEU A O 1
ATOM 753 N N . GLY A 1 90 ? 6.291 5.724 2.113 1.00 96.75 90 GLY A N 1
ATOM 754 C CA . GLY A 1 90 ? 6.609 5.198 0.785 1.00 96.75 90 GLY A CA 1
ATOM 755 C C . GLY A 1 90 ? 6.944 6.286 -0.240 1.00 96.75 90 GLY A C 1
ATOM 756 O O . GLY A 1 90 ? 7.782 6.044 -1.108 1.00 96.75 90 GLY A O 1
ATOM 757 N N . VAL A 1 91 ? 6.333 7.469 -0.115 1.00 97.75 91 VAL A N 1
ATOM 758 C CA . VAL A 1 91 ? 6.611 8.658 -0.947 1.00 97.75 91 VAL A CA 1
ATOM 759 C C . VAL A 1 91 ? 7.692 9.551 -0.327 1.00 97.75 91 VAL A C 1
ATOM 761 O O . VAL A 1 91 ? 8.469 10.167 -1.050 1.00 97.75 91 VAL A O 1
ATOM 764 N N . LEU A 1 92 ? 7.791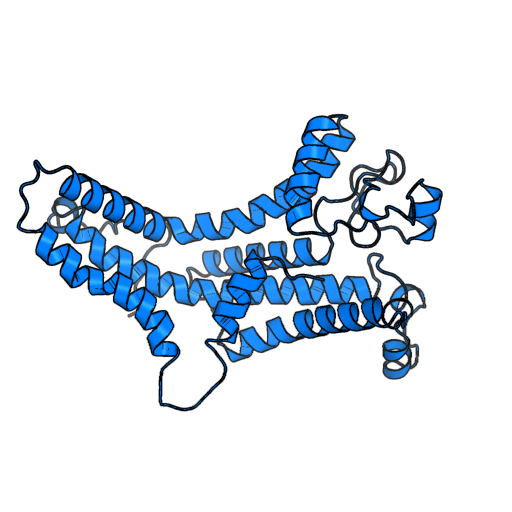 9.594 1.003 1.00 98.06 92 LEU A N 1
ATOM 765 C CA . LEU A 1 92 ? 8.807 10.369 1.712 1.00 98.06 92 LEU A CA 1
ATOM 766 C C . LEU A 1 92 ? 10.223 9.879 1.385 1.00 98.06 92 LEU A C 1
ATOM 768 O O . LEU A 1 92 ? 11.120 10.696 1.221 1.00 98.06 92 LEU A O 1
ATOM 772 N N . ALA A 1 93 ? 10.427 8.564 1.256 1.00 96.88 93 ALA A N 1
ATOM 773 C CA . ALA A 1 93 ? 11.738 7.998 0.937 1.00 96.88 93 ALA A CA 1
ATOM 774 C C . ALA A 1 93 ? 12.351 8.560 -0.370 1.00 96.88 93 ALA A C 1
ATOM 776 O O . ALA A 1 93 ? 13.468 9.078 -0.310 1.00 96.88 93 ALA A O 1
ATOM 777 N N . PRO A 1 94 ? 11.663 8.526 -1.531 1.00 97.75 94 PRO A N 1
ATOM 778 C CA . PRO A 1 94 ? 12.183 9.145 -2.748 1.00 97.75 94 PRO A CA 1
ATOM 779 C C . PRO A 1 94 ? 12.213 10.680 -2.701 1.00 97.75 94 PRO A C 1
ATOM 781 O O . PRO A 1 94 ? 13.078 11.266 -3.342 1.00 97.75 94 PRO A O 1
ATOM 784 N N . ALA A 1 95 ? 11.334 11.337 -1.932 1.00 98.06 95 ALA A N 1
ATOM 785 C CA . ALA A 1 95 ? 11.368 12.796 -1.776 1.00 98.06 95 ALA A CA 1
ATOM 786 C C . ALA A 1 95 ? 12.644 13.264 -1.054 1.00 98.06 95 ALA A C 1
ATOM 788 O O . ALA A 1 95 ? 13.318 14.177 -1.518 1.00 98.06 95 ALA A O 1
ATOM 789 N N . LEU A 1 96 ? 13.029 12.575 0.026 1.00 98.38 96 LEU A N 1
ATOM 790 C CA . LEU A 1 96 ? 14.271 12.850 0.753 1.00 98.38 96 LEU A CA 1
ATOM 791 C C . LEU A 1 96 ? 15.512 12.640 -0.128 1.00 98.38 96 LEU A C 1
ATOM 793 O O . LEU A 1 96 ? 16.447 13.432 -0.058 1.00 98.38 96 LEU A O 1
ATOM 797 N N . LEU A 1 97 ? 15.517 11.611 -0.989 1.00 97.50 97 LEU A N 1
ATOM 798 C CA . LEU A 1 97 ? 16.607 11.416 -1.955 1.00 97.50 97 LEU A CA 1
ATOM 799 C C . LEU A 1 97 ? 16.670 12.533 -2.997 1.00 97.50 97 LEU A C 1
ATOM 801 O O . LEU A 1 97 ? 17.765 12.980 -3.325 1.00 97.50 97 LEU A O 1
ATOM 805 N N . ALA A 1 98 ? 15.521 13.003 -3.485 1.00 96.88 98 ALA A N 1
ATOM 806 C CA . ALA A 1 98 ? 15.463 14.115 -4.430 1.00 96.88 98 ALA A CA 1
ATOM 807 C C . ALA A 1 98 ? 15.999 15.430 -3.839 1.00 96.88 98 ALA A C 1
ATOM 809 O O . ALA A 1 98 ? 16.555 16.243 -4.571 1.00 96.88 98 ALA A O 1
ATOM 810 N N . GLU A 1 99 ? 15.883 15.618 -2.523 1.00 97.12 99 GLU A N 1
ATOM 811 C CA . GLU A 1 99 ? 16.450 16.763 -1.797 1.00 97.12 99 GLU A CA 1
ATOM 812 C C . GLU A 1 99 ? 17.911 16.553 -1.351 1.00 97.12 99 GLU A C 1
ATOM 814 O O . GLU A 1 99 ? 18.544 17.478 -0.844 1.00 97.12 99 GLU A O 1
ATOM 819 N N . GLY A 1 100 ? 18.470 15.353 -1.539 1.00 96.81 100 GLY A N 1
ATOM 820 C CA . GLY A 1 100 ? 19.843 15.015 -1.154 1.00 96.81 100 GLY A CA 1
ATOM 821 C C . GLY A 1 100 ? 20.021 14.533 0.294 1.00 96.81 100 GLY A C 1
ATOM 822 O O . GLY A 1 100 ? 21.152 14.269 0.708 1.00 96.81 100 GLY A O 1
ATOM 823 N N . ASP A 1 101 ? 18.944 14.345 1.068 1.00 97.44 101 ASP A N 1
ATOM 824 C CA . ASP A 1 101 ? 18.998 13.747 2.412 1.00 97.44 101 ASP A CA 1
ATOM 825 C C . ASP A 1 101 ? 19.058 12.210 2.341 1.00 97.44 101 ASP A C 1
ATOM 827 O O . ASP A 1 101 ? 18.114 11.467 2.643 1.00 97.44 101 ASP A O 1
ATOM 831 N N . VAL A 1 102 ? 20.228 11.720 1.935 1.00 96.62 102 VAL A N 1
ATOM 832 C CA . VAL A 1 102 ? 20.506 10.288 1.769 1.00 96.62 102 VAL A CA 1
ATOM 833 C C . VAL A 1 102 ? 20.404 9.528 3.095 1.00 96.62 102 VAL A C 1
ATOM 835 O O . VAL A 1 102 ? 19.936 8.386 3.125 1.00 96.62 102 VAL A O 1
ATOM 838 N N . GLY A 1 103 ? 20.821 10.144 4.205 1.00 97.44 103 GLY A N 1
ATOM 839 C CA . GLY A 1 103 ? 20.853 9.499 5.517 1.00 97.44 103 GLY A CA 1
ATOM 840 C C . GLY A 1 103 ? 19.455 9.171 6.040 1.00 97.44 103 GLY A C 1
ATOM 841 O O . GLY A 1 103 ? 19.192 8.020 6.421 1.00 97.44 103 GLY A O 1
ATOM 842 N N . THR A 1 104 ? 18.548 10.152 6.013 1.00 97.62 104 THR A N 1
ATOM 843 C CA . THR A 1 104 ? 17.158 9.950 6.440 1.00 97.62 104 THR A CA 1
ATOM 844 C C . THR A 1 104 ? 16.419 9.041 5.465 1.00 97.62 104 THR A C 1
ATOM 846 O O . THR A 1 104 ? 15.735 8.111 5.905 1.00 97.62 104 THR A O 1
ATOM 849 N N . ALA A 1 105 ? 16.619 9.215 4.154 1.00 97.62 105 ALA A N 1
ATOM 850 C CA . ALA A 1 105 ? 16.008 8.343 3.154 1.00 97.62 105 ALA A CA 1
ATOM 851 C C . ALA A 1 105 ? 16.381 6.870 3.381 1.00 97.62 105 ALA A C 1
ATOM 853 O O . ALA A 1 105 ? 15.503 6.005 3.433 1.00 97.62 105 ALA A O 1
ATOM 854 N N . ALA A 1 106 ? 17.666 6.578 3.605 1.00 96.44 106 ALA A N 1
ATOM 855 C CA . ALA A 1 106 ? 18.139 5.226 3.889 1.00 96.44 106 ALA A CA 1
ATOM 856 C C . ALA A 1 106 ? 17.512 4.641 5.167 1.00 96.44 106 ALA A C 1
ATOM 858 O O . ALA A 1 106 ? 17.233 3.443 5.227 1.00 96.44 106 ALA A O 1
ATOM 859 N N . ALA A 1 107 ? 17.264 5.457 6.198 1.00 97.44 107 ALA A N 1
ATOM 860 C CA . ALA A 1 107 ? 16.545 5.008 7.389 1.00 97.44 107 ALA A CA 1
ATOM 861 C C . ALA A 1 107 ? 15.086 4.632 7.075 1.00 97.44 107 ALA A C 1
ATOM 863 O O . ALA A 1 107 ? 14.627 3.583 7.533 1.00 97.44 107 ALA A O 1
ATOM 864 N N . VAL A 1 108 ? 14.390 5.426 6.253 1.00 97.44 108 VAL A N 1
ATOM 865 C CA . VAL A 1 108 ? 13.014 5.124 5.822 1.00 97.44 108 VAL A CA 1
ATOM 866 C C . VAL A 1 108 ? 12.970 3.853 4.967 1.00 97.44 108 VAL A C 1
ATOM 868 O O . VAL A 1 108 ? 12.166 2.967 5.258 1.00 97.44 108 VAL A O 1
ATOM 871 N N . TYR A 1 109 ? 13.861 3.703 3.980 1.00 96.50 109 TYR A N 1
ATOM 872 C CA . TYR A 1 109 ? 13.950 2.473 3.181 1.00 96.50 109 TYR A CA 1
ATOM 873 C C . TYR A 1 109 ? 14.212 1.247 4.054 1.00 96.50 109 TYR A C 1
ATOM 875 O O . TYR A 1 109 ? 13.494 0.260 3.928 1.00 96.50 109 TYR A O 1
ATOM 883 N N . ARG A 1 110 ? 15.161 1.311 5.000 1.00 95.12 110 ARG A N 1
ATOM 884 C CA . ARG A 1 110 ? 15.435 0.199 5.930 1.00 95.12 110 ARG A CA 1
ATOM 885 C C . ARG A 1 110 ? 14.233 -0.155 6.801 1.00 95.12 110 ARG A C 1
ATOM 887 O O . ARG A 1 110 ? 13.969 -1.333 7.014 1.00 95.12 110 ARG A O 1
ATOM 894 N N . PHE A 1 111 ? 13.501 0.844 7.294 1.00 95.19 111 PHE A N 1
ATOM 895 C CA . PHE A 1 111 ? 12.284 0.606 8.068 1.00 95.19 111 PHE A CA 1
ATOM 896 C C . PHE A 1 111 ? 11.221 -0.118 7.231 1.00 95.19 111 PHE A C 1
ATOM 898 O O . PHE A 1 111 ? 10.641 -1.104 7.683 1.00 95.19 111 PHE A O 1
ATOM 905 N N . LEU A 1 112 ? 11.000 0.332 5.995 1.00 93.06 112 LEU A N 1
ATOM 906 C CA . LEU A 1 112 ? 10.031 -0.280 5.085 1.00 93.06 112 LEU A CA 1
ATOM 907 C C . LEU A 1 112 ? 10.498 -1.647 4.546 1.00 93.06 112 LEU A C 1
ATOM 909 O O . LEU A 1 112 ? 9.659 -2.468 4.179 1.00 93.06 112 LEU A O 1
ATOM 913 N N . ALA A 1 113 ? 11.807 -1.918 4.535 1.00 90.69 113 ALA A N 1
ATOM 914 C CA . ALA A 1 113 ? 12.388 -3.166 4.034 1.00 90.69 113 ALA A CA 1
ATOM 915 C C . ALA A 1 113 ? 12.069 -4.382 4.920 1.00 90.69 113 ALA A C 1
ATOM 917 O O . ALA A 1 113 ? 12.138 -5.518 4.464 1.00 90.69 113 ALA A O 1
ATOM 918 N N . ILE A 1 114 ? 11.657 -4.151 6.174 1.00 87.06 114 ILE A N 1
ATOM 919 C CA . ILE A 1 114 ? 11.199 -5.210 7.089 1.00 87.06 114 ILE A CA 1
ATOM 920 C C . ILE A 1 114 ? 10.003 -5.973 6.497 1.00 87.06 114 ILE A C 1
ATOM 922 O O . ILE A 1 114 ? 9.844 -7.166 6.747 1.00 87.06 114 ILE A O 1
ATOM 926 N N . ASP A 1 115 ? 9.164 -5.277 5.729 1.00 75.12 115 ASP A N 1
ATOM 927 C CA . ASP A 1 115 ? 7.887 -5.795 5.232 1.00 75.12 115 ASP A CA 1
ATOM 928 C C . ASP A 1 115 ? 7.790 -5.825 3.701 1.00 75.12 115 ASP A C 1
ATOM 930 O O . ASP A 1 115 ? 6.881 -6.434 3.132 1.00 75.12 115 ASP A O 1
ATOM 934 N N . ASN A 1 116 ? 8.709 -5.145 3.014 1.00 85.31 116 ASN A N 1
ATOM 935 C CA . ASN A 1 116 ? 8.684 -4.966 1.573 1.00 85.31 116 ASN A CA 1
ATOM 936 C C . ASN A 1 116 ? 10.065 -5.229 0.971 1.00 85.31 116 ASN A C 1
ATOM 938 O O . ASN A 1 116 ? 11.030 -4.576 1.332 1.00 85.31 116 ASN A O 1
ATOM 942 N N . HIS A 1 117 ? 10.131 -6.116 -0.018 1.00 83.12 117 HIS A N 1
ATOM 943 C CA . HIS A 1 117 ? 11.357 -6.403 -0.770 1.00 83.12 117 HIS A CA 1
ATOM 944 C C . HIS A 1 117 ? 11.869 -5.215 -1.608 1.00 83.12 117 HIS A C 1
ATOM 946 O O . HIS A 1 117 ? 13.007 -5.211 -2.047 1.00 83.12 117 HIS A O 1
ATOM 952 N N . GLN A 1 118 ? 11.040 -4.194 -1.858 1.00 87.19 118 GLN A N 1
ATOM 953 C CA . GLN A 1 118 ? 11.432 -2.959 -2.552 1.00 87.19 118 GLN A CA 1
ATOM 954 C C . GLN A 1 118 ? 12.110 -3.177 -3.917 1.00 87.19 118 GLN A C 1
ATOM 956 O O . GLN A 1 118 ? 12.957 -2.382 -4.325 1.00 87.19 118 GLN A O 1
ATOM 961 N N . MET A 1 119 ? 11.734 -4.227 -4.650 1.00 92.12 119 MET A N 1
ATOM 962 C CA . MET A 1 119 ? 12.298 -4.497 -5.975 1.00 92.12 119 MET A CA 1
ATOM 963 C C . MET A 1 119 ? 12.007 -3.324 -6.933 1.00 92.12 119 MET A C 1
ATOM 965 O O . MET A 1 119 ? 10.846 -2.913 -7.033 1.00 92.12 119 MET A O 1
ATOM 969 N N . PRO A 1 120 ? 13.018 -2.755 -7.616 1.00 95.50 120 PRO A N 1
ATOM 970 C CA . PRO A 1 120 ? 12.854 -1.551 -8.431 1.00 95.50 120 PRO A CA 1
ATOM 971 C C . PRO A 1 120 ? 11.905 -1.737 -9.627 1.00 95.50 120 PRO A C 1
ATOM 973 O O . PRO A 1 120 ? 11.101 -0.850 -9.894 1.00 95.50 120 PRO A O 1
ATOM 976 N N . ASP A 1 121 ? 11.900 -2.896 -10.284 1.00 93.56 121 ASP A N 1
ATOM 977 C CA . ASP A 1 121 ? 10.969 -3.256 -11.373 1.00 93.56 121 ASP A CA 1
ATOM 978 C C . ASP A 1 121 ? 9.496 -3.327 -10.928 1.00 93.56 121 ASP A C 1
ATOM 980 O O . ASP A 1 121 ? 8.584 -3.266 -11.750 1.00 93.56 121 ASP A O 1
ATOM 984 N N . ARG A 1 122 ? 9.252 -3.402 -9.614 1.00 93.38 122 ARG A N 1
ATOM 985 C CA . ARG A 1 122 ? 7.919 -3.486 -8.995 1.00 93.38 122 ARG A CA 1
ATOM 986 C C . ARG A 1 122 ? 7.575 -2.248 -8.165 1.00 93.38 122 ARG A C 1
ATOM 988 O O . ARG A 1 122 ? 6.656 -2.298 -7.344 1.00 93.38 122 ARG A O 1
ATOM 995 N N . SER A 1 123 ? 8.304 -1.151 -8.351 1.00 96.56 123 SER A N 1
ATOM 996 C CA . SER A 1 123 ? 8.106 0.118 -7.644 1.00 96.56 123 SER A CA 1
ATOM 997 C C . SER A 1 123 ? 7.786 1.254 -8.613 1.00 96.56 123 SER A C 1
ATOM 999 O O . SER A 1 123 ? 7.990 1.143 -9.822 1.00 96.56 123 SER A O 1
ATOM 1001 N N . TYR A 1 124 ? 7.226 2.343 -8.091 1.00 97.75 124 TYR A N 1
ATOM 1002 C CA . TYR A 1 124 ? 7.057 3.570 -8.868 1.00 97.75 124 TYR A CA 1
ATOM 1003 C C . TYR A 1 124 ? 8.279 4.459 -8.685 1.00 97.75 124 TYR A C 1
ATOM 1005 O O . TYR A 1 124 ? 8.798 4.540 -7.579 1.00 97.75 124 TYR A O 1
ATOM 1013 N N . PHE A 1 125 ? 8.708 5.151 -9.729 1.00 98.25 125 PHE A N 1
ATOM 1014 C CA . PHE A 1 125 ? 9.780 6.137 -9.680 1.00 98.25 125 PHE A CA 1
ATOM 1015 C C . PHE A 1 125 ? 9.192 7.543 -9.709 1.00 98.25 125 PHE A C 1
ATOM 1017 O O . PHE A 1 125 ? 8.325 7.845 -10.533 1.00 98.25 125 PHE A O 1
ATOM 1024 N N . LEU A 1 126 ? 9.659 8.375 -8.782 1.00 97.88 126 LEU A N 1
ATOM 1025 C CA . LEU A 1 126 ? 9.232 9.754 -8.571 1.00 97.88 126 LEU A CA 1
ATOM 1026 C C . LEU A 1 126 ? 10.440 10.687 -8.675 1.00 97.88 126 LEU A C 1
ATOM 1028 O O . LEU A 1 126 ? 11.569 10.262 -8.452 1.00 97.88 126 LEU A O 1
ATOM 1032 N N . PHE A 1 127 ? 10.203 11.970 -8.946 1.00 96.94 127 PHE A N 1
ATOM 1033 C CA . PHE A 1 127 ? 11.250 13.007 -8.944 1.00 96.94 127 PHE A CA 1
ATOM 1034 C C . PHE A 1 127 ? 12.386 12.770 -9.961 1.00 96.94 127 PHE A C 1
ATOM 1036 O O . PHE A 1 127 ? 13.531 13.128 -9.710 1.00 96.94 127 PHE A O 1
ATOM 1043 N N . GLY A 1 128 ? 12.070 12.149 -11.102 1.00 95.06 128 GLY A N 1
ATOM 1044 C CA . GLY A 1 128 ? 12.984 12.028 -12.243 1.00 95.06 128 GLY A CA 1
ATOM 1045 C C . GLY A 1 128 ? 12.810 13.154 -13.260 1.00 95.06 128 GLY A C 1
ATOM 1046 O O . GLY A 1 128 ? 11.790 13.849 -13.260 1.00 95.06 128 GLY A O 1
ATOM 1047 N N . GLN A 1 129 ? 13.765 13.286 -14.182 1.00 95.12 129 GLN A N 1
ATOM 1048 C CA . GLN A 1 129 ? 13.774 14.339 -15.212 1.00 95.12 129 GLN A CA 1
ATOM 1049 C C . GLN A 1 129 ? 12.505 14.377 -16.073 1.00 95.12 129 GLN A C 1
ATOM 1051 O O . GLN A 1 129 ? 12.036 15.451 -16.447 1.00 95.12 129 GLN A O 1
ATOM 1056 N N . ALA A 1 130 ? 11.931 13.210 -16.374 1.00 90.56 130 ALA A N 1
ATOM 1057 C CA . ALA A 1 130 ? 10.733 13.097 -17.200 1.00 90.56 130 ALA A CA 1
ATOM 1058 C C . ALA A 1 130 ? 9.459 13.657 -16.534 1.00 90.56 130 ALA A C 1
ATOM 1060 O O . ALA A 1 130 ? 8.463 13.810 -17.232 1.00 90.56 130 ALA A O 1
ATOM 1061 N N . ASN A 1 131 ? 9.505 14.000 -15.236 1.00 85.06 131 ASN A N 1
ATOM 1062 C CA . ASN A 1 131 ? 8.388 14.457 -14.402 1.00 85.06 131 ASN A CA 1
ATOM 1063 C C . ASN A 1 131 ? 7.171 13.509 -14.414 1.00 85.06 131 ASN A C 1
ATOM 1065 O O . ASN A 1 131 ? 6.482 13.337 -15.414 1.00 85.06 131 ASN A O 1
ATOM 1069 N N . GLY A 1 132 ? 6.834 12.927 -13.262 1.00 92.06 132 GLY A N 1
ATOM 1070 C CA . GLY A 1 132 ? 5.644 12.084 -13.115 1.00 92.06 132 GLY A CA 1
ATOM 1071 C C . GLY A 1 132 ? 5.881 10.849 -12.258 1.00 92.06 132 GLY A C 1
ATOM 1072 O O . GLY A 1 132 ? 6.846 10.781 -11.498 1.00 92.06 132 GLY A O 1
ATOM 1073 N N . ILE A 1 133 ? 4.962 9.888 -12.377 1.00 95.62 133 ILE A N 1
ATOM 1074 C CA . ILE A 1 133 ? 5.008 8.591 -11.698 1.00 95.62 133 ILE A CA 1
ATOM 1075 C C . ILE A 1 133 ? 5.290 7.530 -12.757 1.00 95.62 133 ILE A C 1
ATOM 1077 O O . ILE A 1 133 ? 4.412 7.217 -13.562 1.00 95.62 133 ILE A O 1
ATOM 1081 N N . LEU A 1 134 ? 6.513 7.005 -12.773 1.00 96.75 134 LEU A N 1
ATOM 1082 C CA . LEU A 1 134 ? 6.988 6.109 -13.828 1.00 96.75 134 LEU A CA 1
ATOM 1083 C C . LEU A 1 134 ? 7.317 4.714 -13.296 1.00 96.75 134 LEU A C 1
ATOM 1085 O O . LEU A 1 134 ? 7.430 4.485 -12.095 1.00 96.75 134 LEU A O 1
ATOM 1089 N N . THR A 1 135 ? 7.466 3.769 -14.213 1.00 96.81 135 THR A N 1
ATOM 1090 C CA . THR A 1 135 ? 7.948 2.408 -13.954 1.00 96.81 135 THR A CA 1
ATOM 1091 C C . THR A 1 135 ? 8.895 2.031 -15.075 1.00 96.81 135 THR A C 1
ATOM 1093 O O . THR A 1 135 ? 8.633 2.402 -16.220 1.00 96.81 135 THR A O 1
ATOM 1096 N N . TYR A 1 136 ? 9.929 1.254 -14.778 1.00 95.81 136 TYR A N 1
ATOM 1097 C CA . TYR A 1 136 ? 10.942 0.896 -15.763 1.00 95.81 136 TYR A CA 1
ATOM 1098 C C . TYR A 1 136 ? 11.112 -0.616 -15.851 1.00 95.81 136 TYR A C 1
ATOM 1100 O O . TYR A 1 136 ? 11.047 -1.291 -14.820 1.00 95.81 136 TYR A O 1
ATOM 1108 N N . PRO A 1 137 ? 11.325 -1.154 -17.062 1.00 94.25 137 PRO A N 1
ATOM 1109 C CA . PRO A 1 137 ? 11.638 -2.560 -17.221 1.00 94.25 137 PRO A CA 1
ATOM 1110 C C . PRO A 1 137 ? 13.094 -2.842 -16.789 1.00 94.25 137 PRO A C 1
ATOM 1112 O O . PRO A 1 137 ? 13.910 -1.909 -16.724 1.00 94.25 137 PRO A O 1
ATOM 1115 N N . PRO A 1 138 ? 13.442 -4.105 -16.479 1.00 93.56 138 PRO A N 1
ATOM 1116 C CA . PRO A 1 138 ? 14.751 -4.467 -15.932 1.00 93.56 138 PRO A CA 1
ATOM 1117 C C . PRO A 1 138 ? 15.943 -3.969 -16.755 1.00 93.56 138 PRO A C 1
ATOM 1119 O O . PRO A 1 138 ? 16.909 -3.469 -16.187 1.00 93.56 138 PRO A O 1
ATOM 1122 N N . GLU A 1 139 ? 15.870 -4.026 -18.082 1.00 93.94 139 GLU A N 1
ATOM 1123 C CA . GLU A 1 139 ? 16.935 -3.581 -18.983 1.00 93.94 139 GLU A CA 1
ATOM 1124 C C . GLU A 1 139 ? 17.256 -2.088 -18.833 1.00 93.94 139 GLU A C 1
ATOM 1126 O O . GLU A 1 139 ? 18.424 -1.700 -18.847 1.00 93.94 139 GLU A O 1
ATOM 1131 N N . THR A 1 140 ? 16.238 -1.252 -18.605 1.00 96.19 140 THR A N 1
ATOM 1132 C CA . THR A 1 140 ? 16.428 0.189 -18.378 1.00 96.19 140 THR A CA 1
ATOM 1133 C C . THR A 1 140 ? 17.046 0.444 -17.007 1.00 96.19 140 THR A C 1
ATOM 1135 O O . THR A 1 140 ? 17.911 1.305 -16.865 1.00 96.19 140 THR A O 1
ATOM 1138 N N . LEU A 1 141 ? 16.639 -0.326 -15.997 1.00 97.00 141 LEU A N 1
ATOM 1139 C CA . LEU A 1 141 ? 17.184 -0.228 -14.644 1.00 97.00 141 LEU A CA 1
ATOM 1140 C C . LEU A 1 141 ? 18.660 -0.649 -14.603 1.00 97.00 141 LEU A C 1
ATOM 1142 O O . LEU A 1 141 ? 19.477 0.052 -14.010 1.00 97.00 141 LEU A O 1
ATOM 1146 N N . ILE A 1 142 ? 19.019 -1.741 -15.285 1.00 96.94 142 ILE A N 1
ATOM 1147 C CA . ILE A 1 142 ? 20.408 -2.211 -15.405 1.00 96.94 142 ILE A CA 1
ATOM 1148 C C . ILE A 1 142 ? 21.257 -1.172 -16.139 1.00 96.94 142 ILE A C 1
ATOM 1150 O O . ILE A 1 142 ? 22.327 -0.802 -15.657 1.00 96.94 142 ILE A O 1
ATOM 1154 N N . ALA A 1 143 ? 20.763 -0.636 -17.261 1.00 97.12 143 ALA A N 1
ATOM 1155 C CA . ALA A 1 143 ? 21.448 0.430 -17.994 1.00 97.12 143 ALA A CA 1
ATOM 1156 C C . ALA A 1 143 ? 21.652 1.699 -17.143 1.00 97.12 143 ALA A C 1
ATOM 1158 O O . ALA A 1 143 ? 22.619 2.431 -17.339 1.00 97.12 143 ALA A O 1
ATOM 1159 N N . ALA A 1 144 ? 20.770 1.936 -16.170 1.00 95.81 144 ALA A N 1
ATOM 1160 C CA . ALA A 1 144 ? 20.846 3.041 -15.221 1.00 95.81 144 ALA A CA 1
ATOM 1161 C C . ALA A 1 144 ? 21.705 2.750 -13.973 1.00 95.81 144 ALA A C 1
ATOM 1163 O O . ALA A 1 144 ? 21.773 3.596 -13.075 1.00 95.81 144 ALA A O 1
ATOM 1164 N N . GLY A 1 145 ? 22.365 1.587 -13.913 1.00 95.50 145 GLY A N 1
ATOM 1165 C CA . GLY A 1 145 ? 23.299 1.215 -12.850 1.00 95.50 145 GLY A CA 1
ATOM 1166 C C . GLY A 1 145 ? 22.728 0.291 -11.772 1.00 95.50 145 GLY A C 1
ATOM 1167 O O . GLY A 1 145 ? 23.352 0.144 -10.722 1.00 95.50 145 GLY A O 1
ATOM 1168 N N . ALA A 1 146 ? 21.562 -0.325 -11.988 1.00 96.50 146 ALA A N 1
ATOM 1169 C CA . ALA A 1 146 ? 21.070 -1.371 -11.095 1.00 96.50 146 ALA A CA 1
ATOM 1170 C C . ALA A 1 146 ? 21.932 -2.637 -11.212 1.00 96.50 146 ALA A C 1
ATOM 1172 O O . ALA A 1 146 ? 22.165 -3.144 -12.308 1.00 96.50 146 ALA A O 1
ATOM 1173 N N . ASP A 1 147 ? 22.365 -3.162 -10.068 1.00 95.12 147 ASP A N 1
ATOM 1174 C CA . ASP A 1 147 ? 23.128 -4.404 -9.969 1.00 95.12 147 ASP A CA 1
ATOM 1175 C C . ASP A 1 147 ? 22.172 -5.617 -9.939 1.00 95.12 147 ASP A C 1
ATOM 1177 O O . ASP A 1 147 ? 21.400 -5.748 -8.983 1.00 95.12 147 ASP A O 1
ATOM 1181 N N . PRO A 1 148 ? 22.211 -6.533 -10.929 1.00 92.69 148 PRO A N 1
ATOM 1182 C CA . PRO A 1 148 ? 21.389 -7.745 -10.921 1.00 92.69 148 PRO A CA 1
ATOM 1183 C C . PRO A 1 148 ? 21.651 -8.669 -9.724 1.00 92.69 148 PRO A C 1
ATOM 1185 O O . PRO A 1 148 ? 20.763 -9.428 -9.336 1.00 92.69 148 PRO A O 1
ATOM 1188 N N . GLN A 1 149 ? 22.848 -8.624 -9.129 1.00 92.31 149 GLN A N 1
ATOM 1189 C CA . GLN A 1 149 ? 23.192 -9.406 -7.938 1.00 92.31 149 GLN A CA 1
ATOM 1190 C C . GLN A 1 149 ? 22.690 -8.757 -6.639 1.00 92.31 149 GLN A C 1
ATOM 1192 O O . GLN A 1 149 ? 22.585 -9.437 -5.617 1.00 92.31 149 GLN A O 1
ATOM 1197 N N . ASN A 1 150 ? 22.342 -7.469 -6.674 1.00 92.69 150 ASN A N 1
ATOM 1198 C CA . ASN A 1 150 ? 21.857 -6.703 -5.529 1.00 92.69 150 ASN A CA 1
ATOM 1199 C C . ASN A 1 150 ? 20.659 -5.820 -5.914 1.00 92.69 150 ASN A C 1
ATOM 1201 O O . ASN A 1 150 ? 20.636 -4.606 -5.695 1.00 92.69 150 ASN A O 1
ATOM 1205 N N . TRP A 1 151 ? 19.650 -6.455 -6.510 1.00 91.81 151 TRP A N 1
ATOM 1206 C CA . TRP A 1 151 ? 18.531 -5.779 -7.169 1.00 91.81 151 TRP A CA 1
ATOM 1207 C C . TRP A 1 151 ? 17.768 -4.808 -6.258 1.00 91.81 151 TRP A C 1
ATOM 1209 O O . TRP A 1 151 ? 17.411 -3.697 -6.653 1.00 91.81 151 TRP A O 1
ATOM 1219 N N . GLU A 1 152 ? 17.553 -5.198 -5.002 1.00 91.69 152 GLU A N 1
ATOM 1220 C CA . GLU A 1 152 ? 16.816 -4.399 -4.019 1.00 91.69 152 GLU A CA 1
ATOM 1221 C C . GLU A 1 152 ? 17.574 -3.123 -3.602 1.00 91.69 152 GLU A C 1
ATOM 1223 O O . GLU A 1 152 ? 16.945 -2.153 -3.169 1.00 91.69 152 GLU A O 1
ATOM 1228 N N . ALA A 1 153 ? 18.901 -3.070 -3.772 1.00 93.06 153 ALA A N 1
ATOM 1229 C CA . ALA A 1 153 ? 19.705 -1.913 -3.379 1.00 93.06 153 ALA A CA 1
ATOM 1230 C C . ALA A 1 153 ? 19.578 -0.721 -4.334 1.00 93.06 153 ALA A C 1
ATOM 1232 O O . ALA A 1 153 ? 19.852 0.408 -3.929 1.00 93.06 153 ALA A O 1
ATOM 1233 N N . PHE A 1 154 ? 19.139 -0.932 -5.578 1.00 96.62 154 PHE A N 1
ATOM 1234 C CA . PHE A 1 154 ? 18.961 0.171 -6.519 1.00 96.62 154 PHE A CA 1
ATOM 1235 C C . PHE A 1 154 ? 17.777 1.049 -6.098 1.00 96.62 154 PHE A C 1
ATOM 1237 O O . PHE A 1 154 ? 16.623 0.629 -6.199 1.00 96.62 154 PHE A O 1
ATOM 1244 N N . THR A 1 155 ? 18.044 2.262 -5.609 1.00 96.56 155 THR A N 1
ATOM 1245 C CA . THR A 1 155 ? 17.020 3.232 -5.178 1.00 96.56 155 THR A CA 1
ATOM 1246 C C . THR A 1 155 ? 16.631 4.235 -6.260 1.00 96.56 155 THR A C 1
ATOM 1248 O O . THR A 1 155 ? 15.613 4.908 -6.104 1.00 96.56 155 THR A O 1
ATOM 1251 N N . GLY A 1 156 ? 17.386 4.311 -7.357 1.00 96.69 156 GLY A N 1
ATOM 1252 C CA . GLY A 1 156 ? 17.180 5.258 -8.450 1.00 96.69 156 GLY A CA 1
ATOM 1253 C C . GLY A 1 156 ? 18.300 6.287 -8.585 1.00 96.69 156 GLY A C 1
ATOM 1254 O O . GLY A 1 156 ? 19.336 6.184 -7.930 1.00 96.69 156 GLY A O 1
ATOM 1255 N N . ASN A 1 157 ? 18.101 7.256 -9.473 1.00 96.25 157 ASN A N 1
ATOM 1256 C CA . ASN A 1 157 ? 19.045 8.331 -9.780 1.00 96.25 157 ASN A CA 1
ATOM 1257 C C . ASN A 1 157 ? 18.294 9.556 -10.327 1.00 96.25 157 ASN A C 1
ATOM 1259 O O . ASN A 1 157 ? 17.096 9.491 -10.578 1.00 96.25 157 ASN A O 1
ATOM 1263 N N . GLU A 1 158 ? 18.986 10.670 -10.556 1.00 95.12 158 GLU A N 1
ATOM 1264 C CA . GLU A 1 158 ? 18.353 11.910 -11.033 1.00 95.12 158 GLU A CA 1
ATOM 1265 C C . GLU A 1 158 ? 17.634 11.757 -12.386 1.00 95.12 158 GLU A C 1
ATOM 1267 O O . GLU A 1 158 ? 16.603 12.388 -12.615 1.00 95.12 158 GLU A O 1
ATOM 1272 N N . ALA A 1 159 ? 18.143 10.905 -13.283 1.00 95.94 159 ALA A N 1
ATOM 1273 C CA . ALA A 1 159 ? 17.559 10.710 -14.608 1.00 95.94 159 ALA A CA 1
ATOM 1274 C C . ALA A 1 159 ? 16.206 9.988 -14.529 1.00 95.94 159 ALA A C 1
ATOM 1276 O O . ALA A 1 159 ? 15.194 10.495 -15.019 1.00 95.94 159 ALA A O 1
ATOM 1277 N N . LEU A 1 160 ? 16.176 8.821 -13.880 1.00 97.12 160 LEU A N 1
ATOM 1278 C CA . LEU A 1 160 ? 14.974 7.992 -13.762 1.00 97.12 160 LEU A CA 1
ATOM 1279 C C . LEU A 1 160 ? 14.033 8.449 -12.642 1.00 97.12 160 LEU A C 1
ATOM 1281 O O . LEU A 1 160 ? 12.841 8.130 -12.676 1.00 97.12 160 LEU A O 1
ATOM 1285 N N . GLY A 1 161 ? 14.563 9.182 -11.667 1.00 97.88 161 GLY A N 1
ATOM 1286 C CA . GLY A 1 161 ? 13.948 9.436 -10.373 1.00 97.88 161 GLY A CA 1
ATOM 1287 C C . GLY A 1 161 ? 14.327 8.379 -9.338 1.00 97.88 161 GLY A C 1
ATOM 1288 O O . GLY A 1 161 ? 15.155 7.496 -9.574 1.00 97.88 161 GLY A O 1
ATOM 1289 N N . TYR A 1 162 ? 13.668 8.445 -8.188 1.00 98.12 162 TYR A N 1
ATOM 1290 C CA . TYR A 1 162 ? 13.865 7.546 -7.057 1.00 98.12 162 TYR A CA 1
ATOM 1291 C C . TYR A 1 162 ? 12.631 6.680 -6.825 1.00 98.12 162 TYR A C 1
ATOM 1293 O O . TYR A 1 162 ? 11.494 7.155 -6.914 1.00 98.12 162 TYR A O 1
ATOM 1301 N N . LYS A 1 163 ? 12.848 5.398 -6.528 1.00 97.69 163 LYS A N 1
ATOM 1302 C CA . LYS A 1 163 ? 11.766 4.428 -6.341 1.00 97.69 163 LYS A CA 1
ATOM 1303 C C . LYS A 1 163 ? 10.965 4.710 -5.068 1.00 97.69 163 LYS A C 1
ATOM 1305 O O . LYS A 1 163 ? 11.485 5.198 -4.076 1.00 97.69 163 LYS A O 1
ATOM 1310 N N . THR A 1 164 ? 9.698 4.333 -5.028 1.00 97.81 164 THR A N 1
ATOM 1311 C CA . THR A 1 164 ? 8.916 4.342 -3.794 1.00 97.81 164 THR A CA 1
ATOM 1312 C C . THR A 1 164 ? 9.448 3.299 -2.813 1.00 97.81 164 THR A C 1
ATOM 1314 O O . THR A 1 164 ? 9.847 2.200 -3.202 1.00 97.81 164 THR A O 1
ATOM 1317 N N . GLY A 1 165 ? 9.386 3.601 -1.513 1.00 96.00 165 GLY A N 1
ATOM 1318 C CA . GLY A 1 165 ? 9.754 2.650 -0.450 1.00 96.00 165 GLY A CA 1
ATOM 1319 C C . GLY A 1 165 ? 8.790 1.461 -0.307 1.00 96.00 165 GLY A C 1
ATOM 1320 O O . GLY A 1 165 ? 9.017 0.557 0.492 1.00 96.00 165 GLY A O 1
ATOM 1321 N N . LEU A 1 166 ? 7.701 1.461 -1.078 1.00 96.00 166 LEU A N 1
ATOM 1322 C CA . LEU A 1 166 ? 6.718 0.390 -1.180 1.00 96.00 166 LEU A CA 1
ATOM 1323 C C . LEU A 1 166 ? 6.552 -0.013 -2.649 1.00 96.00 166 LEU A C 1
ATOM 1325 O O . LEU A 1 166 ? 6.495 0.850 -3.524 1.00 96.00 166 LEU A O 1
ATOM 1329 N N . ASN A 1 167 ? 6.411 -1.312 -2.901 1.00 94.69 167 ASN A N 1
ATOM 1330 C CA . ASN A 1 167 ? 6.071 -1.841 -4.224 1.00 94.69 167 ASN A CA 1
ATOM 1331 C C . ASN A 1 167 ? 4.610 -1.543 -4.633 1.00 94.69 167 ASN A C 1
ATOM 1333 O O . ASN A 1 167 ? 3.770 -1.174 -3.800 1.00 94.69 167 ASN A O 1
ATOM 1337 N N . HIS A 1 168 ? 4.283 -1.764 -5.912 1.00 95.19 168 HIS A N 1
ATOM 1338 C CA . HIS A 1 168 ? 2.954 -1.498 -6.485 1.00 95.19 168 HIS A CA 1
ATOM 1339 C C . HIS A 1 168 ? 1.824 -2.166 -5.689 1.00 95.19 168 HIS A C 1
ATOM 1341 O O . HIS A 1 168 ? 0.809 -1.533 -5.401 1.00 95.19 168 HIS A O 1
ATOM 1347 N N . ARG A 1 169 ? 2.020 -3.431 -5.279 1.00 94.50 169 ARG A N 1
ATOM 1348 C CA . ARG A 1 169 ? 1.023 -4.210 -4.526 1.00 94.50 169 ARG A CA 1
ATOM 1349 C C . ARG A 1 169 ? 0.731 -3.581 -3.164 1.00 94.50 169 A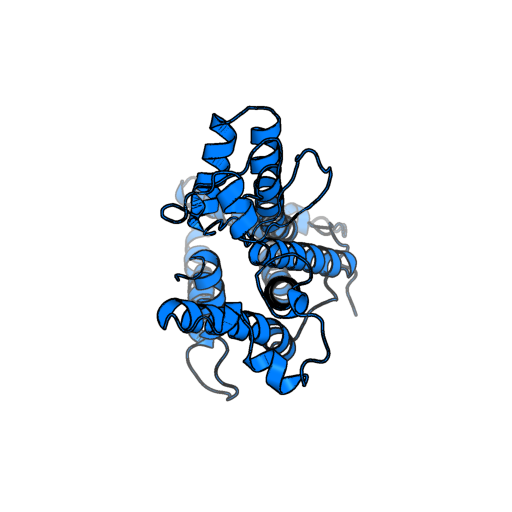RG A C 1
ATOM 1351 O O . ARG A 1 169 ? -0.434 -3.412 -2.822 1.00 94.50 169 ARG A O 1
ATOM 1358 N N . MET A 1 170 ? 1.754 -3.234 -2.383 1.00 95.50 170 MET A N 1
ATOM 1359 C CA . MET A 1 170 ? 1.558 -2.682 -1.035 1.00 95.50 170 MET A CA 1
ATOM 1360 C C . MET A 1 170 ? 0.954 -1.280 -1.073 1.00 95.50 170 MET A C 1
ATOM 1362 O O . MET A 1 170 ? 0.076 -0.981 -0.264 1.00 95.50 170 MET A O 1
ATOM 1366 N N . ILE A 1 171 ? 1.343 -0.456 -2.052 1.00 97.38 171 ILE A N 1
ATOM 1367 C CA . ILE A 1 171 ? 0.682 0.833 -2.296 1.00 97.38 171 ILE A CA 1
ATOM 1368 C C . ILE A 1 171 ? -0.803 0.610 -2.586 1.00 97.38 171 ILE A C 1
ATOM 1370 O O . ILE A 1 171 ? -1.647 1.255 -1.967 1.00 97.38 171 ILE A O 1
ATOM 1374 N N . ALA A 1 172 ? -1.138 -0.340 -3.462 1.00 97.88 172 ALA A N 1
ATOM 1375 C CA . ALA A 1 172 ? -2.524 -0.635 -3.794 1.00 97.88 172 ALA A CA 1
ATOM 1376 C C . ALA A 1 172 ? -3.329 -1.151 -2.591 1.00 97.88 172 ALA A C 1
ATOM 1378 O O . ALA A 1 172 ? -4.446 -0.686 -2.368 1.00 97.88 172 ALA A O 1
ATOM 1379 N N . VAL A 1 173 ? -2.759 -2.050 -1.779 1.00 97.94 173 VAL A N 1
ATOM 1380 C CA . VAL A 1 173 ? -3.393 -2.541 -0.543 1.00 97.94 173 VAL A CA 1
ATOM 1381 C C . VAL A 1 173 ? -3.677 -1.388 0.414 1.00 97.94 173 VAL A C 1
ATOM 1383 O O . VAL A 1 173 ? -4.821 -1.218 0.835 1.00 97.94 173 VAL A O 1
ATOM 1386 N N . PHE A 1 174 ? -2.678 -0.564 0.740 1.00 98.00 174 PHE A N 1
ATOM 1387 C CA . PHE A 1 174 ? -2.887 0.546 1.669 1.00 98.00 174 PHE A CA 1
ATOM 1388 C C . PHE A 1 174 ? -3.839 1.600 1.108 1.00 98.00 174 PHE A C 1
ATOM 1390 O O . PHE A 1 174 ? -4.681 2.102 1.852 1.00 98.00 174 PHE A O 1
ATOM 1397 N N . LEU A 1 175 ? -3.788 1.884 -0.195 1.00 98.44 175 LEU A N 1
ATOM 1398 C CA . LEU A 1 175 ? -4.740 2.787 -0.834 1.00 98.44 175 LEU A CA 1
ATOM 1399 C C . LEU A 1 175 ? -6.170 2.235 -0.755 1.00 98.44 175 LEU A C 1
ATOM 1401 O O . LEU A 1 175 ? -7.085 2.967 -0.384 1.00 98.44 175 LEU A O 1
ATOM 1405 N N . GLY A 1 176 ? -6.361 0.939 -1.013 1.00 98.50 176 GLY A N 1
ATOM 1406 C CA . GLY A 1 176 ? -7.647 0.260 -0.843 1.00 98.50 176 GLY A CA 1
ATOM 1407 C C . GLY A 1 176 ? -8.159 0.338 0.595 1.00 98.50 176 GLY A C 1
ATOM 1408 O O . GLY A 1 176 ? -9.336 0.621 0.817 1.00 98.50 176 GLY A O 1
ATOM 1409 N N . MET A 1 177 ? -7.272 0.172 1.582 1.00 98.50 177 MET A N 1
ATOM 1410 C CA . MET A 1 177 ? -7.619 0.334 2.998 1.00 98.50 177 MET A CA 1
ATOM 1411 C C . MET A 1 177 ? -8.057 1.767 3.321 1.00 98.50 177 MET A C 1
ATOM 1413 O O . MET A 1 177 ? -9.060 1.959 4.010 1.00 98.50 177 MET A O 1
ATOM 1417 N N . VAL A 1 178 ? -7.337 2.774 2.817 1.00 98.56 178 VAL A N 1
ATOM 1418 C CA . VAL A 1 178 ? -7.685 4.188 3.019 1.00 98.56 178 VAL A CA 1
ATOM 1419 C C . VAL A 1 178 ? -9.029 4.507 2.374 1.00 98.56 178 VAL A C 1
ATOM 1421 O O . VAL A 1 178 ? -9.915 5.024 3.052 1.00 98.56 178 VAL A O 1
ATOM 1424 N N . VAL A 1 179 ? -9.225 4.137 1.107 1.00 98.56 179 VAL A N 1
ATOM 1425 C CA . VAL A 1 179 ? -10.491 4.354 0.392 1.00 98.56 179 VAL A CA 1
ATOM 1426 C C . VAL A 1 179 ? -11.643 3.638 1.094 1.00 98.56 179 VAL A C 1
ATOM 1428 O O . VAL A 1 179 ? -12.690 4.244 1.318 1.00 98.56 179 VAL A O 1
ATOM 1431 N N . GLY A 1 180 ? -11.451 2.386 1.514 1.00 97.81 180 GLY A N 1
ATOM 1432 C CA . GLY A 1 180 ? -12.452 1.639 2.273 1.00 97.81 180 GLY A CA 1
ATOM 1433 C C . GLY A 1 180 ? -12.792 2.286 3.611 1.00 97.81 180 GLY A C 1
ATOM 1434 O O . GLY A 1 180 ? -13.963 2.356 3.981 1.00 97.81 180 GLY A O 1
ATOM 1435 N N . GLY A 1 181 ? -11.790 2.803 4.322 1.00 97.00 181 GLY A N 1
ATOM 1436 C CA . GLY A 1 181 ? -11.980 3.477 5.604 1.00 97.00 181 GLY A CA 1
ATOM 1437 C C . GLY A 1 181 ? -12.704 4.811 5.455 1.00 97.00 181 GLY A C 1
ATOM 1438 O O . GLY A 1 181 ? -13.617 5.100 6.230 1.00 97.00 181 GLY A O 1
ATOM 1439 N N . LEU A 1 182 ? -12.359 5.588 4.426 1.00 97.88 182 LEU A N 1
ATOM 1440 C CA . LEU A 1 182 ? -13.059 6.822 4.074 1.00 97.88 182 LEU A CA 1
ATOM 1441 C C . LEU A 1 182 ? -14.504 6.540 3.655 1.00 97.88 182 LEU A C 1
ATOM 1443 O O . LEU A 1 182 ? -15.412 7.171 4.187 1.00 97.88 182 LEU A O 1
ATOM 1447 N N . ALA A 1 183 ? -14.740 5.559 2.779 1.00 97.31 183 ALA A N 1
ATOM 1448 C CA . ALA A 1 183 ? -16.085 5.159 2.367 1.00 97.31 183 ALA A CA 1
ATOM 1449 C C . ALA A 1 183 ? -16.931 4.710 3.570 1.00 97.31 183 ALA A C 1
ATOM 1451 O O . ALA A 1 183 ? -18.063 5.165 3.748 1.00 97.31 183 ALA A O 1
ATOM 1452 N N . TRP A 1 184 ? -16.364 3.873 4.446 1.00 96.44 184 TRP A N 1
ATOM 1453 C CA . TRP A 1 184 ? -17.008 3.455 5.690 1.00 96.44 184 TRP A CA 1
ATOM 1454 C C . TRP A 1 184 ? -17.360 4.654 6.581 1.00 96.44 184 TRP A C 1
ATOM 1456 O O . TRP A 1 184 ? -18.510 4.777 7.012 1.00 96.44 184 TRP A O 1
ATOM 1466 N N . GLY A 1 185 ? -16.407 5.566 6.796 1.00 94.62 185 GLY A N 1
ATOM 1467 C CA . GLY A 1 185 ? -16.601 6.788 7.576 1.00 94.62 185 GLY A CA 1
ATOM 1468 C C . GLY A 1 185 ? -17.707 7.669 6.999 1.00 94.62 185 GLY A C 1
ATOM 1469 O O . GLY A 1 185 ? -18.686 7.940 7.687 1.00 94.62 185 GLY A O 1
ATOM 1470 N N . LEU A 1 186 ? -17.619 8.027 5.715 1.00 96.44 186 LEU A N 1
ATOM 1471 C CA . LEU A 1 186 ? -18.618 8.838 5.004 1.00 96.44 186 LEU A CA 1
ATOM 1472 C C . LEU A 1 186 ? -20.018 8.209 5.033 1.00 96.44 186 LEU A C 1
ATOM 1474 O O . LEU A 1 186 ? -21.016 8.919 5.151 1.00 96.44 186 LEU A O 1
ATOM 1478 N N . SER A 1 187 ? -20.105 6.877 5.011 1.00 95.12 187 SER A N 1
ATOM 1479 C CA . SER A 1 187 ? -21.373 6.153 5.159 1.00 95.12 187 SER A CA 1
ATOM 1480 C C . SER A 1 187 ? -21.941 6.149 6.582 1.00 95.12 187 SER A C 1
ATOM 1482 O O . SER A 1 187 ? -22.975 5.525 6.826 1.00 95.12 187 SER A O 1
ATOM 1484 N N . LYS A 1 188 ? -21.270 6.804 7.537 1.00 91.06 188 LYS A N 1
ATOM 1485 C CA . LYS A 1 188 ? -21.583 6.768 8.972 1.00 91.06 188 LYS A CA 1
ATOM 1486 C C . LYS A 1 188 ? -21.589 5.341 9.532 1.00 91.06 188 LYS A C 1
ATOM 1488 O O . LYS A 1 188 ? -22.427 4.993 10.361 1.00 91.06 188 LYS A O 1
ATOM 1493 N N . GLY A 1 189 ? -20.691 4.497 9.025 1.00 89.62 189 GLY A N 1
ATOM 1494 C CA . GLY A 1 189 ? -20.570 3.090 9.402 1.00 89.62 189 GLY A CA 1
ATOM 1495 C C . GLY A 1 189 ? -21.653 2.155 8.854 1.00 89.62 189 GLY A C 1
ATOM 1496 O O . GLY A 1 189 ? -21.749 1.019 9.314 1.00 89.62 189 GLY A O 1
ATOM 1497 N N . ARG A 1 190 ? -22.463 2.603 7.883 1.00 90.94 190 ARG A N 1
ATOM 1498 C CA . ARG A 1 190 ? -23.501 1.776 7.237 1.00 90.94 190 ARG A CA 1
ATOM 1499 C C . ARG A 1 190 ? -22.935 0.805 6.205 1.00 90.94 190 ARG A C 1
ATOM 1501 O O . ARG A 1 190 ? -23.530 -0.244 5.975 1.00 90.94 190 ARG A O 1
ATOM 1508 N N . LEU A 1 191 ? -21.814 1.147 5.570 1.00 92.50 191 LEU A N 1
ATOM 1509 C CA . LEU A 1 191 ? -21.142 0.241 4.646 1.00 92.50 191 LEU A CA 1
ATOM 1510 C C . LEU A 1 191 ? -20.445 -0.875 5.422 1.00 92.50 191 LEU A C 1
ATOM 1512 O O . LEU A 1 191 ? -19.753 -0.645 6.408 1.00 92.50 191 LEU A O 1
ATOM 1516 N N . GLY A 1 192 ? -20.610 -2.102 4.955 1.00 93.12 192 GLY A N 1
ATOM 1517 C CA . GLY A 1 192 ? -19.955 -3.268 5.520 1.00 93.12 192 GLY A CA 1
ATOM 1518 C C . GLY A 1 192 ? -20.211 -4.475 4.640 1.00 93.12 192 GLY A C 1
ATOM 1519 O O . GLY A 1 192 ? -21.267 -4.578 4.017 1.00 93.12 192 GLY A O 1
ATOM 1520 N N . ILE A 1 193 ? -19.242 -5.385 4.575 1.00 95.50 193 ILE A N 1
ATOM 1521 C CA . ILE A 1 193 ? -19.362 -6.579 3.736 1.00 95.50 193 ILE A CA 1
ATOM 1522 C C . ILE A 1 193 ? -19.478 -7.861 4.562 1.00 95.50 193 ILE A C 1
ATOM 1524 O O . ILE A 1 193 ? -18.898 -8.026 5.647 1.00 95.50 193 ILE A O 1
ATOM 1528 N N . GLY A 1 194 ? -20.261 -8.794 4.021 1.00 94.69 194 GLY A N 1
ATOM 1529 C CA . GLY A 1 194 ? -20.366 -10.156 4.526 1.00 94.69 194 GLY A CA 1
ATOM 1530 C C . GLY A 1 194 ? -19.091 -10.962 4.269 1.00 94.69 194 GLY A C 1
ATOM 1531 O O . GLY A 1 194 ? -18.250 -10.592 3.455 1.00 94.69 194 GLY A O 1
ATOM 1532 N N . PHE A 1 195 ? -18.967 -12.102 4.951 1.00 94.56 195 PHE A N 1
ATOM 1533 C CA . PHE A 1 195 ? -17.791 -12.970 4.840 1.00 94.56 195 PHE A CA 1
ATOM 1534 C C . PHE A 1 195 ? -17.535 -13.472 3.414 1.00 94.56 195 PHE A C 1
ATOM 1536 O O . PHE A 1 195 ? -16.397 -13.467 2.968 1.00 94.56 195 PHE A O 1
ATOM 1543 N N . ILE A 1 196 ? -18.585 -13.833 2.672 1.00 96.50 196 ILE A N 1
ATOM 1544 C CA . ILE A 1 196 ? -18.436 -14.324 1.295 1.00 96.50 196 ILE A CA 1
ATOM 1545 C C . ILE A 1 196 ? -17.854 -13.245 0.377 1.00 96.50 196 ILE A C 1
ATOM 1547 O O . ILE A 1 196 ? -16.913 -13.521 -0.354 1.00 96.50 196 ILE A O 1
ATOM 1551 N N . ILE A 1 197 ? -18.354 -12.009 0.459 1.00 96.75 197 ILE A N 1
ATOM 1552 C CA . ILE A 1 197 ? -17.827 -10.892 -0.338 1.00 96.75 197 ILE A CA 1
ATOM 1553 C C . ILE A 1 197 ? -16.369 -10.616 0.045 1.00 96.75 197 ILE A C 1
ATOM 1555 O O . ILE A 1 197 ? -15.534 -10.441 -0.832 1.00 96.75 197 ILE A O 1
ATOM 1559 N N . PHE A 1 198 ? -16.036 -10.646 1.338 1.00 96.62 198 PHE A N 1
ATOM 1560 C CA . PHE A 1 198 ? -14.648 -10.509 1.786 1.00 96.62 198 PHE A CA 1
ATOM 1561 C C . PHE A 1 198 ? -13.731 -11.591 1.193 1.00 96.62 198 PHE A C 1
ATOM 1563 O O . PHE A 1 198 ? -12.654 -11.269 0.692 1.00 96.62 198 PHE A O 1
ATOM 1570 N N . VAL A 1 199 ? -14.170 -12.855 1.188 1.00 95.56 199 VAL A N 1
ATOM 1571 C CA . VAL A 1 199 ? -13.429 -13.957 0.555 1.00 95.56 199 VAL A CA 1
ATOM 1572 C C . VAL A 1 199 ? -13.259 -13.707 -0.941 1.00 95.56 199 VAL A C 1
ATOM 1574 O O . VAL A 1 199 ? -12.141 -13.804 -1.432 1.00 95.56 199 VAL A O 1
ATOM 1577 N N . LEU A 1 200 ? -14.317 -13.317 -1.656 1.00 96.44 200 LEU A N 1
ATOM 1578 C CA . LEU A 1 200 ? -14.242 -13.021 -3.092 1.00 96.44 200 LEU A CA 1
ATOM 1579 C C . LEU A 1 200 ? -13.266 -11.880 -3.414 1.00 96.44 200 LEU A C 1
ATOM 1581 O O . LEU A 1 200 ? -12.561 -11.960 -4.412 1.00 96.44 200 LEU A O 1
ATOM 1585 N N . LEU A 1 201 ? -13.176 -10.857 -2.561 1.00 95.88 201 LEU A N 1
ATOM 1586 C CA . LEU A 1 201 ? -12.206 -9.766 -2.719 1.00 95.88 201 LEU A CA 1
ATOM 1587 C C . LEU A 1 201 ? -10.771 -10.167 -2.333 1.00 95.88 201 LEU A C 1
ATOM 1589 O O . LEU A 1 201 ? -9.819 -9.535 -2.780 1.00 95.88 201 LEU A O 1
ATOM 1593 N N . THR A 1 202 ? -10.604 -11.210 -1.516 1.00 94.56 202 THR A N 1
ATOM 1594 C CA . THR A 1 202 ? -9.293 -11.680 -1.031 1.00 94.56 202 THR A CA 1
ATOM 1595 C C . THR A 1 202 ? -8.692 -12.772 -1.915 1.00 94.56 202 THR A C 1
ATOM 1597 O O . THR A 1 202 ? -7.479 -12.826 -2.094 1.00 94.56 202 THR A O 1
ATOM 1600 N N . LEU A 1 203 ? -9.508 -13.658 -2.486 1.00 94.44 203 LEU A N 1
ATOM 1601 C CA . LEU A 1 203 ? -9.018 -14.777 -3.296 1.00 94.44 203 LEU A CA 1
ATOM 1602 C C . LEU A 1 203 ? -8.105 -14.353 -4.464 1.00 94.44 203 LEU A C 1
ATOM 1604 O O . LEU A 1 203 ? -7.082 -15.012 -4.649 1.00 94.44 203 LEU A O 1
ATOM 1608 N N . PRO A 1 204 ? -8.382 -13.265 -5.211 1.00 94.25 204 PRO A N 1
ATOM 1609 C CA . PRO A 1 204 ? -7.529 -12.858 -6.323 1.00 94.25 204 PRO A CA 1
ATOM 1610 C C . PRO A 1 204 ? -6.095 -12.507 -5.909 1.00 94.25 204 PRO A C 1
ATOM 1612 O O . PRO A 1 204 ? -5.161 -12.935 -6.578 1.00 94.25 204 PRO A O 1
ATOM 1615 N N . ILE A 1 205 ? -5.897 -11.790 -4.792 1.00 92.62 205 ILE A N 1
ATOM 1616 C CA . ILE A 1 205 ? -4.540 -11.437 -4.331 1.00 92.62 205 ILE A CA 1
ATOM 1617 C C . ILE A 1 205 ? -3.790 -12.669 -3.813 1.00 92.62 205 ILE A C 1
ATOM 1619 O O . ILE A 1 205 ? -2.571 -12.754 -3.946 1.00 92.62 205 ILE A O 1
ATOM 1623 N N . LEU A 1 206 ? -4.512 -13.645 -3.248 1.00 90.75 206 LEU A N 1
ATOM 1624 C CA . LEU A 1 206 ? -3.924 -14.922 -2.851 1.00 90.75 206 LEU A CA 1
ATOM 1625 C C . LEU A 1 206 ? -3.443 -15.685 -4.082 1.00 90.75 206 LEU A C 1
ATOM 1627 O O . LEU A 1 206 ? -2.293 -16.106 -4.107 1.00 90.75 206 LEU A O 1
ATOM 1631 N N . ALA A 1 207 ? -4.291 -15.821 -5.103 1.00 89.38 207 ALA A N 1
ATOM 1632 C CA . ALA A 1 207 ? -3.929 -16.480 -6.354 1.00 89.38 207 ALA A CA 1
ATOM 1633 C C . ALA A 1 207 ? -2.739 -15.784 -7.039 1.00 89.38 207 ALA A C 1
ATOM 1635 O O . ALA A 1 207 ? -1.777 -16.456 -7.410 1.00 89.38 207 ALA A O 1
ATOM 1636 N N . ASP A 1 208 ? -2.755 -14.448 -7.120 1.00 87.38 208 ASP A N 1
ATOM 1637 C CA . ASP A 1 208 ? -1.636 -13.648 -7.634 1.00 87.38 208 ASP A CA 1
ATOM 1638 C C . ASP A 1 208 ? -0.349 -13.927 -6.838 1.00 87.38 208 ASP A C 1
ATOM 1640 O O . ASP A 1 208 ? 0.668 -14.325 -7.406 1.00 87.38 208 ASP A O 1
ATOM 1644 N N . GLY A 1 209 ? -0.400 -13.821 -5.507 1.00 85.38 209 GLY A N 1
ATOM 1645 C CA . GLY A 1 209 ? 0.736 -14.100 -4.628 1.00 85.38 209 GLY A CA 1
ATOM 1646 C C . GLY A 1 209 ? 1.289 -15.521 -4.768 1.00 85.38 209 GLY A C 1
ATOM 1647 O O . GLY A 1 209 ? 2.500 -15.685 -4.903 1.00 85.38 209 GLY A O 1
ATOM 1648 N N . PHE A 1 210 ? 0.420 -16.536 -4.784 1.00 84.88 210 PHE A N 1
ATOM 1649 C CA . PHE A 1 210 ? 0.814 -17.936 -4.967 1.00 84.88 210 PHE A CA 1
ATOM 1650 C C . PHE A 1 210 ? 1.445 -18.182 -6.338 1.00 84.88 210 PHE A C 1
ATOM 1652 O O . PHE A 1 210 ? 2.472 -18.853 -6.409 1.00 84.88 210 PHE A O 1
ATOM 1659 N N . SER A 1 211 ? 0.896 -17.601 -7.408 1.00 83.19 211 SER A N 1
ATOM 1660 C CA . SER A 1 211 ? 1.463 -17.746 -8.755 1.00 83.19 211 SER A CA 1
ATOM 1661 C C . SER A 1 211 ? 2.883 -17.176 -8.861 1.00 83.19 211 SER A C 1
ATOM 1663 O O . SER A 1 211 ? 3.742 -17.780 -9.500 1.00 83.19 211 SER A O 1
ATOM 1665 N N . HIS A 1 212 ? 3.167 -16.065 -8.171 1.00 81.44 212 HIS A N 1
ATOM 1666 C CA . HIS A 1 212 ? 4.517 -15.504 -8.092 1.00 81.44 212 HIS A CA 1
ATOM 1667 C C . HIS A 1 212 ? 5.464 -16.390 -7.284 1.00 81.44 212 HIS A C 1
ATOM 1669 O O . HIS A 1 212 ? 6.593 -16.598 -7.713 1.00 81.44 212 HIS A O 1
ATOM 1675 N N . ILE A 1 213 ? 5.004 -16.951 -6.159 1.00 81.56 213 ILE A N 1
ATOM 1676 C CA . ILE A 1 213 ? 5.815 -17.879 -5.358 1.00 81.56 213 ILE A CA 1
ATOM 1677 C C . ILE A 1 213 ? 6.235 -19.087 -6.188 1.00 81.56 213 ILE A C 1
ATOM 1679 O O . ILE A 1 213 ? 7.412 -19.439 -6.194 1.00 81.56 213 ILE A O 1
ATOM 1683 N N . ILE A 1 214 ? 5.294 -19.694 -6.908 1.00 81.88 214 ILE A N 1
ATOM 1684 C CA . ILE A 1 214 ? 5.567 -20.853 -7.763 1.00 81.88 214 ILE A CA 1
ATOM 1685 C C . ILE A 1 214 ? 6.540 -20.461 -8.880 1.00 81.88 214 ILE A C 1
ATOM 1687 O O . ILE A 1 214 ? 7.578 -21.095 -9.031 1.00 81.88 214 ILE A O 1
ATOM 1691 N N . SER A 1 215 ? 6.268 -19.364 -9.595 1.00 80.44 215 SER A N 1
ATOM 1692 C CA . SER A 1 215 ? 7.114 -18.917 -10.709 1.00 80.44 215 SER A CA 1
ATOM 1693 C C . SER A 1 215 ? 8.554 -18.601 -10.297 1.00 80.44 215 SER A C 1
ATOM 1695 O O . SER A 1 215 ? 9.468 -18.852 -11.079 1.00 80.44 215 SER A O 1
ATOM 1697 N N . GLU A 1 216 ? 8.759 -18.027 -9.111 1.00 78.81 216 GLU A N 1
ATOM 1698 C CA . GLU A 1 216 ? 10.091 -17.675 -8.604 1.00 78.81 216 GLU A CA 1
ATOM 1699 C C . GLU A 1 216 ? 10.809 -18.889 -7.990 1.00 78.81 216 GLU A C 1
ATOM 1701 O O . GLU A 1 216 ? 12.018 -19.026 -8.150 1.00 78.81 216 GLU A O 1
ATOM 1706 N N . THR A 1 217 ? 10.080 -19.799 -7.333 1.00 81.25 217 THR A N 1
ATOM 1707 C CA . THR A 1 217 ? 10.669 -20.993 -6.693 1.00 81.25 217 THR A CA 1
ATOM 1708 C C . THR A 1 217 ? 11.035 -22.068 -7.712 1.00 81.25 217 THR A C 1
ATOM 1710 O O . THR A 1 217 ? 12.073 -22.712 -7.586 1.00 81.25 217 THR A O 1
ATOM 1713 N N . GLU A 1 218 ? 10.192 -22.269 -8.722 1.00 79.12 218 GLU A N 1
ATOM 1714 C CA . GLU A 1 218 ? 10.425 -23.258 -9.778 1.00 79.12 218 GLU A CA 1
ATOM 1715 C C . GLU A 1 218 ? 11.285 -22.698 -10.921 1.00 79.12 218 GLU A C 1
ATOM 1717 O O . GLU A 1 218 ? 11.673 -23.441 -11.818 1.00 79.12 218 GLU A O 1
ATOM 1722 N N . GLY A 1 219 ? 11.566 -21.388 -10.918 1.00 71.00 219 GLY A N 1
ATOM 1723 C CA . GLY A 1 219 ? 12.333 -20.723 -11.972 1.00 71.00 219 GLY A CA 1
ATOM 1724 C C . GLY A 1 219 ? 11.669 -20.788 -13.350 1.00 71.00 219 GLY A C 1
ATOM 1725 O O . GLY A 1 219 ? 12.334 -20.588 -14.361 1.00 71.00 219 GLY A O 1
ATOM 1726 N N . THR A 1 220 ? 10.364 -21.071 -13.411 1.00 71.00 220 THR A N 1
ATOM 1727 C CA . THR A 1 220 ? 9.642 -21.326 -14.668 1.00 71.00 220 THR A CA 1
ATOM 1728 C C . THR A 1 220 ? 9.482 -20.083 -15.531 1.00 71.00 220 THR A C 1
ATOM 1730 O O . THR A 1 220 ? 9.127 -20.199 -16.698 1.00 71.00 220 THR A O 1
ATOM 1733 N N . GLY A 1 221 ? 9.679 -18.884 -14.968 1.00 73.25 221 GLY A N 1
ATOM 1734 C CA . GLY A 1 221 ? 9.468 -17.626 -15.689 1.00 73.25 221 GLY A CA 1
ATOM 1735 C C . GLY A 1 221 ? 8.025 -17.432 -16.172 1.00 73.25 221 GLY A C 1
ATOM 1736 O O . GLY A 1 221 ? 7.761 -16.517 -16.949 1.00 73.25 221 GLY A O 1
ATOM 1737 N N . ALA A 1 222 ? 7.074 -18.247 -15.695 1.00 79.50 222 ALA A N 1
ATOM 1738 C CA . ALA A 1 222 ? 5.688 -18.260 -16.161 1.00 79.50 222 ALA A CA 1
ATOM 1739 C C . ALA A 1 222 ? 4.990 -16.902 -15.986 1.00 79.50 222 ALA A C 1
ATOM 1741 O O . ALA A 1 222 ? 4.093 -16.546 -16.752 1.00 79.50 222 ALA A O 1
ATOM 1742 N N . ARG A 1 223 ? 5.410 -16.126 -14.979 1.00 84.62 223 ARG A N 1
ATOM 1743 C CA . ARG A 1 223 ? 4.929 -14.759 -14.742 1.00 84.62 223 ARG A CA 1
ATOM 1744 C C . ARG A 1 223 ? 5.710 -13.699 -15.513 1.00 84.62 223 ARG A C 1
ATOM 1746 O O . ARG A 1 223 ? 5.210 -12.591 -15.629 1.00 84.62 223 ARG A O 1
ATOM 1753 N N . THR A 1 224 ? 6.884 -14.005 -16.053 1.00 81.50 224 THR A N 1
ATOM 1754 C CA . THR A 1 224 ? 7.671 -13.066 -16.865 1.00 81.50 224 THR A CA 1
ATOM 1755 C C . THR A 1 224 ? 7.064 -12.913 -18.255 1.00 81.50 224 THR A C 1
ATOM 1757 O O . THR A 1 224 ? 6.882 -11.789 -18.718 1.00 81.50 224 THR A O 1
ATOM 1760 N N . THR A 1 225 ? 6.706 -14.034 -18.892 1.00 83.44 225 THR A N 1
ATOM 1761 C CA . THR A 1 225 ? 6.124 -14.050 -20.245 1.00 83.44 225 THR A CA 1
ATOM 1762 C C . THR A 1 225 ? 4.597 -14.052 -20.241 1.00 83.44 225 THR A C 1
ATOM 1764 O O . THR A 1 225 ? 3.978 -13.599 -21.201 1.00 83.44 225 THR A O 1
ATOM 1767 N N . ASN A 1 226 ? 3.974 -14.547 -19.163 1.00 91.12 226 ASN A N 1
ATOM 1768 C CA . ASN A 1 226 ? 2.529 -14.764 -19.059 1.00 91.12 226 ASN A CA 1
ATOM 1769 C C . ASN A 1 226 ? 1.937 -15.529 -20.258 1.00 91.12 226 ASN A C 1
ATOM 1771 O O . ASN A 1 226 ? 0.817 -15.253 -20.688 1.00 91.12 226 ASN A O 1
ATOM 1775 N N . GLU A 1 227 ? 2.653 -16.540 -20.761 1.00 89.50 227 GLU A N 1
ATOM 1776 C CA . GLU A 1 227 ? 2.194 -17.405 -21.863 1.00 89.50 227 GLU A CA 1
ATOM 1777 C C . GLU A 1 227 ? 0.806 -18.003 -21.613 1.00 89.50 227 GLU A C 1
ATOM 1779 O O . GLU A 1 227 ? -0.028 -18.063 -22.515 1.00 89.50 227 GLU A O 1
ATOM 1784 N N . TRP A 1 228 ? 0.512 -18.366 -20.362 1.00 89.31 228 TRP A N 1
ATOM 1785 C CA . TRP A 1 228 ? -0.808 -18.847 -19.953 1.00 89.31 228 TRP A CA 1
ATOM 1786 C C . TRP A 1 228 ? -1.929 -17.856 -20.309 1.00 89.31 228 TRP A C 1
ATOM 1788 O O . TRP A 1 228 ? -3.014 -18.267 -20.718 1.00 89.31 228 TRP A O 1
ATOM 1798 N N . ALA A 1 229 ? -1.676 -16.551 -20.182 1.00 91.31 229 ALA A N 1
ATOM 1799 C CA . ALA A 1 229 ? -2.649 -15.515 -20.491 1.00 91.31 229 ALA A CA 1
ATOM 1800 C C . ALA A 1 229 ? -2.793 -15.339 -22.003 1.00 91.31 229 ALA A C 1
ATOM 1802 O O . ALA A 1 229 ? -3.918 -15.206 -22.474 1.00 91.31 229 ALA A O 1
ATOM 1803 N N . VAL A 1 230 ? -1.688 -15.416 -22.754 1.00 92.56 230 VAL A N 1
ATOM 1804 C CA . VAL A 1 230 ? -1.690 -15.375 -24.227 1.00 92.56 230 VAL A CA 1
ATOM 1805 C C . VAL A 1 230 ? -2.558 -16.496 -24.802 1.00 92.56 230 VAL A C 1
ATOM 1807 O O . VAL A 1 230 ? -3.357 -16.248 -25.704 1.00 92.56 230 VAL A O 1
ATOM 1810 N N . VAL A 1 231 ? -2.452 -17.711 -24.251 1.00 92.88 231 VAL A N 1
ATOM 1811 C CA . VAL A 1 231 ? -3.270 -18.864 -24.668 1.00 92.88 231 VAL A CA 1
ATOM 1812 C C . VAL A 1 231 ? -4.760 -18.614 -24.420 1.00 92.88 231 VAL A C 1
ATOM 1814 O O . VAL A 1 231 ? -5.581 -18.904 -25.285 1.00 92.88 231 VAL A O 1
ATOM 1817 N N . ILE A 1 232 ? -5.123 -18.049 -23.264 1.00 92.75 232 ILE A N 1
ATOM 1818 C CA . ILE A 1 232 ? -6.528 -17.794 -22.900 1.00 92.75 232 ILE A CA 1
ATOM 1819 C C . ILE A 1 232 ? -7.143 -16.678 -23.750 1.00 92.75 232 ILE A C 1
ATOM 1821 O O . ILE A 1 232 ? -8.309 -16.761 -24.132 1.00 92.75 232 ILE A O 1
ATOM 1825 N N . THR A 1 233 ? -6.385 -15.621 -24.031 1.00 94.44 233 THR A N 1
ATOM 1826 C CA . THR A 1 233 ? -6.866 -14.456 -24.787 1.00 94.44 233 THR A CA 1
ATOM 1827 C C . THR A 1 233 ? -6.710 -14.616 -26.297 1.00 94.44 233 THR A C 1
ATOM 1829 O O . THR A 1 233 ? -7.149 -13.740 -27.041 1.00 94.44 233 THR A O 1
ATOM 1832 N N . GLY A 1 234 ? -6.049 -15.680 -26.763 1.00 94.00 234 GLY A N 1
ATOM 1833 C CA . GLY A 1 234 ? -5.682 -15.847 -28.169 1.00 94.00 234 GLY A CA 1
ATOM 1834 C C . GLY A 1 234 ? -4.726 -14.761 -28.672 1.00 94.00 234 GLY A C 1
ATOM 1835 O O . GLY A 1 234 ? -4.782 -14.399 -29.843 1.00 94.00 234 GLY A O 1
ATOM 1836 N N . GLY A 1 235 ? -3.899 -14.185 -27.791 1.00 93.50 235 GLY A N 1
ATOM 1837 C CA . GLY A 1 235 ? -2.965 -13.116 -28.157 1.00 93.50 235 GLY A CA 1
ATOM 1838 C C . GLY A 1 235 ? -3.632 -11.783 -28.515 1.00 93.50 235 GLY A C 1
ATOM 1839 O O . GLY A 1 235 ? -3.029 -10.962 -29.193 1.00 93.50 235 GLY A O 1
ATOM 1840 N N . ALA A 1 236 ? -4.852 -11.522 -28.037 1.00 95.50 236 ALA A N 1
ATOM 1841 C CA . ALA A 1 236 ? -5.634 -10.331 -28.397 1.00 95.50 236 ALA A CA 1
ATOM 1842 C C . ALA A 1 236 ? -5.058 -8.966 -27.945 1.00 95.50 236 ALA A C 1
ATOM 1844 O O . ALA A 1 236 ? -5.646 -7.928 -28.245 1.00 95.50 236 ALA A O 1
ATOM 1845 N N . PHE A 1 237 ? -3.936 -8.939 -27.222 1.00 95.06 237 PHE A N 1
ATOM 1846 C CA . PHE A 1 237 ? -3.349 -7.723 -26.645 1.00 95.06 237 PHE A CA 1
ATOM 1847 C C . PHE A 1 237 ? -1.893 -7.557 -27.111 1.00 95.06 237 PHE A C 1
ATOM 1849 O O . PHE A 1 237 ? -1.281 -8.540 -27.527 1.00 95.06 237 PHE A O 1
ATOM 1856 N N . PRO A 1 238 ? -1.315 -6.344 -27.045 1.00 93.62 238 PRO A N 1
ATOM 1857 C CA . PRO A 1 238 ? 0.093 -6.125 -27.380 1.00 93.62 238 PRO A CA 1
ATOM 1858 C C . PRO A 1 238 ? 1.050 -6.907 -26.472 1.00 93.62 238 PRO A C 1
ATOM 1860 O O . PRO A 1 238 ? 0.729 -7.195 -25.322 1.00 93.62 238 PRO A O 1
ATOM 1863 N N . GLU A 1 239 ? 2.267 -7.169 -26.943 1.00 90.81 239 GLU A N 1
ATOM 1864 C CA . GLU A 1 239 ? 3.289 -7.904 -26.182 1.00 90.81 239 GLU A CA 1
ATOM 1865 C C . GLU A 1 239 ? 3.598 -7.260 -24.820 1.00 90.81 239 GLU A C 1
ATOM 1867 O O . GLU A 1 239 ? 3.622 -7.956 -23.803 1.00 90.81 239 GLU A O 1
ATOM 1872 N N . GLN A 1 240 ? 3.702 -5.924 -24.767 1.00 90.31 240 GLN A N 1
ATOM 1873 C CA . GLN A 1 240 ? 3.932 -5.185 -23.517 1.00 90.31 240 GLN A CA 1
ATOM 1874 C C . GLN A 1 240 ? 2.813 -5.338 -22.472 1.00 90.31 240 GLN A C 1
ATOM 1876 O O . GLN A 1 240 ? 3.011 -5.020 -21.302 1.00 90.31 240 GLN A O 1
ATOM 1881 N N . PHE A 1 241 ? 1.618 -5.789 -22.873 1.00 94.69 241 PHE A N 1
ATOM 1882 C CA . PHE A 1 241 ? 0.572 -6.118 -21.912 1.00 94.69 241 PHE A CA 1
ATOM 1883 C C . PHE A 1 241 ? 0.893 -7.434 -21.203 1.00 94.69 241 PHE A C 1
ATOM 1885 O O . PHE A 1 241 ? 0.663 -7.540 -20.006 1.00 94.69 241 PHE A O 1
ATOM 1892 N N . TYR A 1 242 ? 1.422 -8.439 -21.896 1.00 93.12 242 TYR A N 1
ATOM 1893 C CA . TYR A 1 242 ? 1.686 -9.738 -21.276 1.00 93.12 242 TYR A CA 1
ATOM 1894 C C . TYR A 1 242 ? 2.997 -9.761 -20.497 1.00 93.12 242 TYR A C 1
ATOM 1896 O O . TYR A 1 242 ? 3.056 -10.397 -19.448 1.00 93.12 242 TYR A O 1
ATOM 1904 N N . GLN A 1 243 ? 4.031 -9.076 -20.978 1.00 90.38 243 GLN A N 1
ATOM 1905 C CA . GLN A 1 243 ? 5.379 -9.216 -20.430 1.00 90.38 243 GLN A CA 1
ATOM 1906 C C . GLN A 1 243 ? 5.750 -8.116 -19.429 1.00 90.38 243 GLN A C 1
ATOM 1908 O O . GLN A 1 243 ? 5.339 -6.963 -19.555 1.00 90.38 243 GLN A O 1
ATOM 1913 N N . GLY A 1 244 ? 6.587 -8.480 -18.453 1.00 88.81 244 GLY A N 1
ATOM 1914 C CA . GLY A 1 244 ? 7.195 -7.538 -17.507 1.00 88.81 244 GLY A CA 1
ATOM 1915 C C . GLY A 1 244 ? 6.286 -7.101 -16.353 1.00 88.81 244 GLY A C 1
ATOM 1916 O O . GLY A 1 244 ? 5.242 -7.694 -16.103 1.00 88.81 244 GLY A O 1
ATOM 1917 N N . ASP A 1 245 ? 6.728 -6.082 -15.612 1.00 91.31 245 ASP A N 1
ATOM 1918 C CA . ASP A 1 245 ? 6.075 -5.567 -14.393 1.00 91.31 245 ASP A CA 1
ATOM 1919 C C . ASP A 1 245 ? 5.764 -4.052 -14.471 1.00 91.31 245 ASP A C 1
ATOM 1921 O O . ASP A 1 245 ? 5.302 -3.444 -13.502 1.00 91.31 245 ASP A O 1
ATOM 1925 N N . THR A 1 246 ? 5.981 -3.426 -15.632 1.00 93.25 246 THR A N 1
ATOM 1926 C CA . THR A 1 246 ? 5.752 -1.989 -15.847 1.00 93.25 246 THR A CA 1
ATOM 1927 C C . THR A 1 246 ? 4.266 -1.631 -15.818 1.00 93.25 246 THR A C 1
ATOM 1929 O O . THR A 1 246 ? 3.388 -2.473 -16.033 1.00 93.25 246 THR A O 1
ATOM 1932 N N . ALA A 1 247 ? 3.964 -0.360 -15.548 1.00 95.00 247 ALA A N 1
ATOM 1933 C CA . ALA A 1 247 ? 2.609 0.167 -15.541 1.00 95.00 247 ALA A CA 1
ATOM 1934 C C . ALA A 1 247 ? 1.897 -0.136 -16.868 1.00 95.00 247 ALA A C 1
ATOM 1936 O O . ALA A 1 247 ? 2.409 0.148 -17.948 1.00 95.00 247 ALA A O 1
ATOM 1937 N N . GLY A 1 248 ? 0.705 -0.726 -16.773 1.00 93.25 248 GLY A N 1
ATOM 1938 C CA . GLY A 1 248 ? -0.070 -1.195 -17.925 1.00 93.25 248 GLY A CA 1
ATOM 1939 C C . GLY A 1 248 ? 0.087 -2.687 -18.239 1.00 93.25 248 GLY A C 1
ATOM 1940 O O . GLY A 1 248 ? -0.839 -3.256 -18.818 1.00 93.25 248 GLY A O 1
ATOM 1941 N N . SER A 1 249 ? 1.160 -3.347 -17.787 1.00 95.31 249 SER A N 1
ATOM 1942 C CA . SER A 1 249 ? 1.310 -4.806 -17.916 1.00 95.31 249 SER A CA 1
ATOM 1943 C C . SER A 1 249 ? 0.254 -5.568 -17.101 1.00 95.31 249 SER A C 1
ATOM 1945 O O . SER A 1 249 ? -0.262 -5.084 -16.088 1.00 95.31 249 SER A O 1
ATOM 1947 N N . LEU A 1 250 ? -0.048 -6.798 -17.507 1.00 94.94 250 LEU A N 1
ATOM 1948 C CA . LEU A 1 250 ? -0.966 -7.722 -16.843 1.00 94.94 250 LEU A CA 1
ATOM 1949 C C . LEU A 1 250 ? -0.548 -7.947 -15.390 1.00 94.94 250 LEU A C 1
ATOM 1951 O O . LEU A 1 250 ? -1.358 -7.904 -14.470 1.00 94.94 250 LEU A O 1
ATOM 1955 N N . ASN A 1 251 ? 0.740 -8.153 -15.186 1.00 93.81 251 ASN A N 1
ATOM 1956 C CA . ASN A 1 251 ? 1.378 -8.317 -13.895 1.00 93.81 251 ASN A CA 1
ATOM 1957 C C . ASN A 1 251 ? 1.191 -7.109 -12.972 1.00 93.81 251 ASN A C 1
ATOM 1959 O O . ASN A 1 251 ? 0.872 -7.274 -11.789 1.00 93.81 251 ASN A O 1
ATOM 1963 N N . TRP A 1 252 ? 1.370 -5.898 -13.499 1.00 95.31 252 TRP A N 1
ATOM 1964 C CA . TRP A 1 252 ? 1.108 -4.667 -12.760 1.00 95.31 252 TRP A CA 1
ATOM 1965 C C . TRP A 1 252 ? -0.381 -4.517 -12.422 1.00 95.31 252 TRP A C 1
ATOM 1967 O O . TRP A 1 252 ? -0.731 -4.194 -11.281 1.00 95.31 252 TRP A O 1
ATOM 1977 N N . GLN A 1 253 ? -1.268 -4.811 -13.380 1.00 95.62 253 GLN A N 1
ATOM 1978 C CA . GLN A 1 253 ? -2.720 -4.750 -13.187 1.00 95.62 253 GLN A CA 1
ATOM 1979 C C . GLN A 1 253 ? -3.191 -5.748 -12.129 1.00 95.62 253 GLN A C 1
ATOM 1981 O O . GLN A 1 253 ? -3.930 -5.370 -11.223 1.00 95.62 253 GLN A O 1
ATOM 1986 N N . LEU A 1 254 ? -2.729 -6.999 -12.187 1.00 94.38 254 LEU A N 1
ATOM 1987 C CA . LEU A 1 254 ? -3.053 -8.027 -11.201 1.00 94.38 254 LEU A CA 1
ATOM 1988 C C . LEU A 1 254 ? -2.598 -7.596 -9.806 1.00 94.38 254 LEU A C 1
ATOM 1990 O O . LEU A 1 254 ? -3.414 -7.582 -8.886 1.00 94.38 254 LEU A O 1
ATOM 1994 N N . ARG A 1 255 ? -1.351 -7.140 -9.644 1.00 93.44 255 ARG A N 1
ATOM 1995 C CA . ARG A 1 255 ? -0.855 -6.659 -8.343 1.00 93.44 255 ARG A CA 1
ATOM 1996 C C . ARG A 1 255 ? -1.662 -5.471 -7.815 1.00 93.44 255 ARG A C 1
ATOM 1998 O O . ARG A 1 255 ? -1.996 -5.442 -6.630 1.00 93.44 255 ARG A O 1
ATOM 2005 N N . THR A 1 256 ? -1.985 -4.512 -8.680 1.00 96.19 256 THR A N 1
ATOM 2006 C CA . THR A 1 256 ? -2.644 -3.259 -8.286 1.00 96.19 256 THR A CA 1
ATOM 2007 C C . THR A 1 256 ? -4.133 -3.464 -8.011 1.00 96.19 256 THR A C 1
ATOM 2009 O O . THR A 1 256 ? -4.622 -3.096 -6.946 1.00 96.19 256 THR A O 1
ATOM 2012 N N . ILE A 1 257 ? -4.866 -4.109 -8.918 1.00 97.44 257 ILE A N 1
ATOM 2013 C CA . ILE A 1 257 ? -6.309 -4.335 -8.769 1.00 97.44 257 ILE A CA 1
ATOM 2014 C C . ILE A 1 257 ? -6.576 -5.295 -7.610 1.00 97.44 257 ILE A C 1
ATOM 2016 O O . ILE A 1 257 ? -7.381 -4.987 -6.731 1.00 97.44 257 ILE A O 1
ATOM 2020 N N . THR A 1 258 ? -5.888 -6.440 -7.554 1.00 97.00 258 THR A N 1
ATOM 2021 C CA . THR A 1 258 ? -6.136 -7.416 -6.480 1.00 97.00 258 THR A CA 1
ATOM 2022 C C . THR A 1 258 ? -5.672 -6.893 -5.119 1.00 97.00 258 THR A C 1
ATOM 2024 O O . THR A 1 258 ? -6.380 -7.077 -4.127 1.00 97.00 258 THR A O 1
ATOM 2027 N N . GLY A 1 259 ? -4.552 -6.159 -5.077 1.00 97.00 259 GLY A N 1
ATOM 2028 C CA . GLY A 1 259 ? -4.088 -5.421 -3.903 1.00 97.00 259 GLY A CA 1
ATOM 2029 C C . GLY A 1 259 ? -5.144 -4.457 -3.372 1.00 97.00 259 GLY A C 1
ATOM 2030 O O . GLY A 1 259 ? -5.537 -4.532 -2.205 1.00 97.00 259 GLY A O 1
ATOM 2031 N N . PHE A 1 260 ? -5.661 -3.597 -4.248 1.00 98.56 260 PHE A N 1
ATOM 2032 C CA . PHE A 1 260 ? -6.677 -2.612 -3.891 1.00 98.56 260 PHE A CA 1
ATOM 2033 C C . PHE A 1 260 ? -7.972 -3.258 -3.389 1.00 98.56 260 PHE A C 1
ATOM 2035 O O . PHE A 1 260 ? -8.487 -2.868 -2.338 1.00 98.56 260 PHE A O 1
ATOM 2042 N N . LEU A 1 261 ? -8.479 -4.276 -4.093 1.00 98.19 261 LEU A N 1
ATOM 2043 C CA . LEU A 1 261 ? -9.693 -4.996 -3.697 1.00 98.19 261 LEU A CA 1
ATOM 2044 C C . LEU A 1 261 ? -9.537 -5.682 -2.337 1.00 98.19 261 LEU A C 1
ATOM 2046 O O . LEU A 1 261 ? -10.456 -5.620 -1.517 1.00 98.19 261 LEU A O 1
ATOM 2050 N N . PHE A 1 262 ? -8.373 -6.275 -2.062 1.00 98.12 262 PHE A N 1
ATOM 2051 C CA . PHE A 1 262 ? -8.077 -6.857 -0.757 1.00 98.12 262 PHE A CA 1
ATOM 2052 C C . PHE A 1 262 ? -8.067 -5.799 0.354 1.00 98.12 262 PHE A C 1
ATOM 2054 O O . PHE A 1 262 ? -8.737 -5.981 1.373 1.00 98.12 262 PHE A O 1
ATOM 2061 N N . GLY A 1 263 ? -7.369 -4.676 0.149 1.00 97.81 263 GLY A N 1
ATOM 2062 C CA . GLY A 1 263 ? -7.318 -3.566 1.107 1.00 97.81 263 GLY A CA 1
ATOM 2063 C C . GLY A 1 263 ? -8.696 -2.960 1.398 1.00 97.81 263 GLY A C 1
ATOM 2064 O O . GLY A 1 263 ? -9.061 -2.728 2.554 1.00 97.81 263 GLY A O 1
ATOM 2065 N N . LEU A 1 264 ? -9.504 -2.772 0.354 1.00 98.12 264 LEU A N 1
ATOM 2066 C CA . LEU A 1 264 ? -10.892 -2.328 0.467 1.00 98.12 264 LEU A CA 1
ATOM 2067 C C . LEU A 1 264 ? -11.737 -3.346 1.246 1.00 98.12 264 LEU A C 1
ATOM 2069 O O . LEU A 1 264 ? -12.449 -2.995 2.193 1.00 98.12 264 LEU A O 1
ATOM 2073 N N . GLY A 1 265 ? -11.635 -4.619 0.863 1.00 97.44 265 GLY A N 1
ATOM 2074 C CA . GLY A 1 265 ? -12.389 -5.718 1.449 1.00 97.44 265 GLY A CA 1
ATOM 2075 C C . GLY A 1 265 ? -12.093 -5.906 2.933 1.00 97.44 265 GLY A C 1
ATOM 2076 O O . GLY A 1 265 ? -13.027 -6.006 3.731 1.00 97.44 265 GLY A O 1
ATOM 2077 N N . ILE A 1 266 ? -10.818 -5.907 3.331 1.00 97.00 266 ILE A N 1
ATOM 2078 C CA . ILE A 1 266 ? -10.438 -6.113 4.733 1.00 97.00 266 ILE A CA 1
ATOM 2079 C C . ILE A 1 266 ? -10.967 -4.990 5.627 1.00 97.00 266 ILE A C 1
ATOM 2081 O O . ILE A 1 266 ? -11.499 -5.269 6.703 1.00 97.00 266 ILE A O 1
ATOM 2085 N N . VAL A 1 267 ? -10.916 -3.736 5.172 1.00 96.94 267 VAL A N 1
ATOM 2086 C CA . VAL A 1 267 ? -11.426 -2.603 5.952 1.00 96.94 267 VAL A CA 1
ATOM 2087 C C . VAL A 1 267 ? -12.944 -2.644 6.064 1.00 96.94 267 VAL A C 1
ATOM 2089 O O . VAL A 1 267 ? -13.462 -2.610 7.181 1.00 96.94 267 VAL A O 1
ATOM 2092 N N . LEU A 1 268 ? -13.670 -2.804 4.954 1.00 96.62 268 LEU A N 1
ATOM 2093 C CA . LEU A 1 268 ? -15.137 -2.872 4.987 1.00 96.62 268 LEU A CA 1
ATOM 2094 C C . LEU A 1 268 ? -15.652 -4.084 5.777 1.00 96.62 268 LEU A C 1
ATOM 2096 O O . LEU A 1 268 ? -16.729 -4.035 6.375 1.00 96.62 268 LEU A O 1
ATOM 2100 N N . PHE A 1 269 ? -14.893 -5.178 5.806 1.00 96.50 269 PHE A N 1
ATOM 2101 C CA . PHE A 1 269 ? -15.220 -6.349 6.609 1.00 96.50 269 PHE A CA 1
ATOM 2102 C C . PHE A 1 269 ? -14.949 -6.111 8.102 1.00 96.50 269 PHE A C 1
ATOM 2104 O O . PHE A 1 269 ? -15.810 -6.399 8.942 1.00 96.50 269 PHE A O 1
ATOM 2111 N N . LEU A 1 270 ? -13.768 -5.598 8.457 1.00 95.38 270 LEU A N 1
ATOM 2112 C CA . LEU A 1 270 ? -13.355 -5.445 9.852 1.00 95.38 270 LEU A CA 1
ATOM 2113 C C . LEU A 1 270 ? -14.021 -4.255 10.540 1.00 95.38 270 LEU A C 1
ATOM 2115 O O . LEU A 1 270 ? -14.459 -4.402 11.678 1.00 95.38 270 LEU A O 1
ATOM 2119 N N . PHE A 1 271 ? -14.162 -3.106 9.878 1.00 94.19 271 PHE A N 1
ATOM 2120 C CA . PHE A 1 271 ? -14.675 -1.888 10.517 1.00 94.19 271 PHE A CA 1
ATOM 2121 C C . PHE A 1 271 ? -16.121 -2.056 10.986 1.00 94.19 271 PHE A C 1
ATOM 2123 O O . PHE A 1 271 ? -16.435 -1.713 12.124 1.00 94.19 271 PHE A O 1
ATOM 2130 N N . ALA A 1 272 ? -16.972 -2.706 10.185 1.00 90.88 272 ALA A N 1
ATOM 2131 C CA . ALA A 1 272 ? -18.340 -3.038 10.587 1.00 90.88 272 ALA A CA 1
ATOM 2132 C C . ALA A 1 272 ? -18.399 -3.936 11.846 1.00 90.88 272 ALA A C 1
ATOM 2134 O O . ALA A 1 272 ? -19.341 -3.867 12.637 1.00 90.88 272 ALA A O 1
ATOM 2135 N N . ARG A 1 273 ? -17.385 -4.781 12.074 1.00 90.69 273 ARG A N 1
ATOM 2136 C CA . ARG A 1 273 ? -17.294 -5.661 13.255 1.00 90.69 273 ARG A CA 1
ATOM 2137 C C . ARG A 1 273 ? -16.677 -4.943 14.453 1.00 90.69 273 ARG A C 1
ATOM 2139 O O . ARG A 1 273 ? -17.172 -5.075 15.573 1.00 90.69 273 ARG A O 1
ATOM 2146 N N . PHE A 1 274 ? -15.624 -4.170 14.215 1.00 90.62 274 PHE A N 1
ATOM 2147 C CA . PHE A 1 274 ? -14.937 -3.383 15.232 1.00 90.62 274 PHE A CA 1
ATOM 2148 C C . PHE A 1 274 ? -15.837 -2.312 15.825 1.00 90.62 274 PHE A C 1
ATOM 2150 O O . PHE A 1 274 ? -15.853 -2.168 17.045 1.00 90.62 274 PHE A O 1
ATOM 2157 N N . ASP A 1 275 ? -16.644 -1.631 15.014 1.00 91.25 275 ASP A N 1
ATOM 2158 C CA . ASP A 1 275 ? -17.560 -0.608 15.512 1.00 91.25 275 ASP A CA 1
ATOM 2159 C C . ASP A 1 275 ? -18.538 -1.178 16.551 1.00 91.25 275 ASP A C 1
ATOM 2161 O O . ASP A 1 275 ? -18.642 -0.674 17.673 1.00 91.25 275 ASP A O 1
ATOM 2165 N N . ASN A 1 276 ? -19.159 -2.320 16.240 1.00 86.44 276 ASN A N 1
ATOM 2166 C CA . ASN A 1 276 ? -20.033 -3.036 17.168 1.00 86.44 276 ASN A CA 1
ATOM 2167 C C . ASN A 1 276 ? -19.317 -3.407 18.478 1.00 86.44 276 ASN A C 1
ATOM 2169 O O . ASN A 1 276 ? -19.878 -3.247 19.567 1.00 86.44 276 ASN A O 1
ATOM 2173 N N . TYR A 1 277 ? -18.070 -3.871 18.393 1.00 88.81 277 TYR A N 1
ATOM 2174 C CA . TYR A 1 277 ? -17.273 -4.241 19.560 1.00 88.81 277 TYR A CA 1
ATOM 2175 C C . TYR A 1 277 ? -16.882 -3.024 20.415 1.00 88.81 277 TYR A C 1
ATOM 2177 O O . TYR A 1 277 ? -17.124 -2.996 21.626 1.00 88.81 277 TYR A O 1
ATOM 2185 N N . PHE A 1 278 ? -16.328 -1.977 19.804 1.00 88.25 278 PHE A N 1
ATOM 2186 C CA . PHE A 1 278 ? -15.877 -0.784 20.517 1.00 88.25 278 PHE A CA 1
ATOM 2187 C C . PHE A 1 278 ? -17.043 0.018 21.105 1.00 88.25 278 PHE A C 1
ATOM 2189 O O . PHE A 1 278 ? -16.910 0.555 22.211 1.00 88.25 278 PHE A O 1
ATOM 2196 N N . ARG A 1 279 ? -18.221 0.028 20.463 1.00 88.88 279 ARG A N 1
ATOM 2197 C CA . ARG A 1 279 ? -19.461 0.551 21.068 1.00 88.88 279 ARG A CA 1
ATOM 2198 C C . ARG A 1 279 ? -19.803 -0.175 22.371 1.00 88.88 279 ARG A C 1
ATOM 2200 O O . ARG A 1 279 ? -20.122 0.480 23.365 1.00 88.88 279 ARG A O 1
ATOM 2207 N N . GLN A 1 280 ? -19.685 -1.504 22.418 1.00 88.69 280 GLN A N 1
ATOM 2208 C CA . GLN A 1 280 ? -19.933 -2.268 23.649 1.00 88.69 280 GLN A CA 1
ATOM 2209 C C . GLN A 1 280 ? -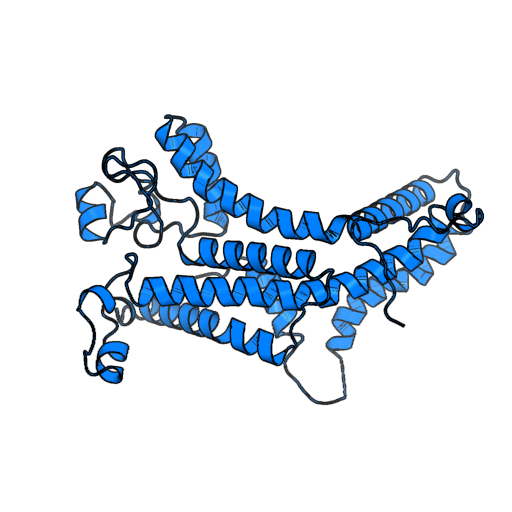18.913 -1.948 24.747 1.00 88.69 280 GLN A C 1
ATOM 2211 O O . GLN A 1 280 ? -19.295 -1.778 25.908 1.00 88.69 280 GLN A O 1
ATOM 2216 N N . VAL A 1 281 ? -17.629 -1.820 24.399 1.00 87.44 281 VAL A N 1
ATOM 2217 C CA . VAL A 1 281 ? -16.577 -1.424 25.352 1.00 87.44 281 VAL A CA 1
ATOM 2218 C C . VAL A 1 281 ? -16.874 -0.043 25.943 1.00 87.44 281 VAL A C 1
ATOM 2220 O O . VAL A 1 281 ? -16.868 0.115 27.169 1.00 87.44 281 VAL A O 1
ATOM 2223 N N . ARG A 1 282 ? -17.216 0.940 25.098 1.00 89.56 282 ARG A N 1
ATOM 2224 C CA . ARG A 1 282 ? -17.569 2.299 25.537 1.00 89.56 282 ARG A CA 1
ATOM 2225 C C . ARG A 1 282 ? -18.793 2.314 26.450 1.00 89.56 282 ARG A C 1
ATOM 2227 O O . ARG A 1 282 ? -18.724 2.926 27.514 1.00 89.56 282 ARG A O 1
ATOM 2234 N N . ARG A 1 283 ? -19.864 1.595 26.094 1.00 87.88 283 ARG A N 1
ATOM 2235 C CA . ARG A 1 283 ? -21.089 1.486 26.913 1.00 87.88 283 ARG A CA 1
ATOM 2236 C C . ARG A 1 283 ? -20.832 0.839 28.278 1.00 87.88 283 ARG A C 1
ATOM 2238 O O . ARG A 1 283 ? -21.446 1.231 29.263 1.00 87.88 283 ARG A O 1
ATOM 2245 N N . ARG A 1 284 ? -19.905 -0.123 28.364 1.00 87.38 284 ARG A N 1
ATOM 2246 C CA . ARG A 1 284 ? -19.568 -0.814 29.625 1.00 87.38 284 ARG A CA 1
ATOM 2247 C C . ARG A 1 284 ? -18.644 -0.009 30.539 1.00 87.38 284 ARG A C 1
ATOM 2249 O O . ARG A 1 284 ? -18.792 -0.083 31.759 1.00 87.38 284 ARG A O 1
ATOM 2256 N N . LEU A 1 285 ? -17.663 0.699 29.979 1.00 88.00 285 LEU A N 1
ATOM 2257 C CA . LEU A 1 285 ? -16.657 1.430 30.761 1.00 88.00 285 LEU A CA 1
ATOM 2258 C C . LEU A 1 285 ? -17.045 2.886 31.036 1.00 88.00 285 LEU A C 1
ATOM 2260 O O . LEU A 1 285 ? -16.687 3.401 32.091 1.00 88.00 285 LEU A O 1
ATOM 2264 N N . GLY A 1 286 ? -17.798 3.530 30.140 1.00 87.50 286 GLY A N 1
ATOM 2265 C CA . GLY A 1 286 ? -18.169 4.946 30.239 1.00 87.50 286 GLY A CA 1
ATOM 2266 C C . GLY A 1 286 ? -18.816 5.316 31.579 1.00 87.50 286 GLY A C 1
ATOM 2267 O O . GLY A 1 286 ? -18.224 6.107 32.313 1.00 87.50 286 GLY A O 1
ATOM 2268 N N . PRO A 1 287 ? -19.946 4.692 31.969 1.00 86.94 287 PRO A N 1
ATOM 2269 C CA . PRO A 1 287 ? -20.619 5.000 33.236 1.00 86.94 287 PRO A CA 1
ATOM 2270 C C . PRO A 1 287 ? -19.763 4.715 34.479 1.00 86.94 287 PRO A C 1
ATOM 2272 O O . PRO A 1 287 ? -19.930 5.352 35.512 1.00 86.94 287 PRO A O 1
ATOM 2275 N N . ARG A 1 288 ? -18.826 3.760 34.389 1.00 84.06 288 ARG A N 1
ATOM 2276 C CA . ARG A 1 288 ? -17.931 3.388 35.499 1.00 84.06 288 ARG A CA 1
ATOM 2277 C C . ARG A 1 288 ? -16.788 4.378 35.687 1.00 84.06 288 ARG A C 1
ATOM 2279 O O . ARG A 1 288 ? -16.316 4.565 36.804 1.00 84.06 288 ARG A O 1
ATOM 2286 N N . LEU A 1 289 ? -16.304 4.954 34.590 1.00 86.06 289 LEU A N 1
ATOM 2287 C CA . LEU A 1 289 ? -15.183 5.890 34.587 1.00 86.06 289 LEU A CA 1
ATOM 2288 C C . LEU A 1 289 ? -15.626 7.340 34.777 1.00 86.06 289 LEU A C 1
ATOM 2290 O O . LEU A 1 289 ? -14.852 8.134 35.310 1.00 86.06 289 LEU A O 1
ATOM 2294 N N . PHE A 1 290 ? -16.846 7.667 34.346 1.00 85.06 290 PHE A N 1
ATOM 2295 C CA . PHE A 1 290 ? -17.394 9.023 34.328 1.00 85.06 290 PHE A CA 1
ATOM 2296 C C . PHE A 1 290 ? -18.837 9.044 34.877 1.00 85.06 290 PHE A C 1
ATOM 2298 O O . PHE A 1 290 ? -19.767 9.372 34.139 1.00 85.06 290 PHE A O 1
ATOM 2305 N N . PRO A 1 291 ? -19.051 8.672 36.154 1.00 75.81 291 PRO A N 1
ATOM 2306 C CA . PRO A 1 291 ? -20.391 8.553 36.739 1.00 75.81 291 PRO A CA 1
ATOM 2307 C C . PRO A 1 291 ? -21.150 9.888 36.791 1.00 75.81 291 PRO A C 1
ATOM 2309 O O . PRO A 1 291 ? -22.365 9.903 36.608 1.00 75.81 291 PRO A O 1
ATOM 2312 N N . ASP A 1 292 ? -20.447 11.010 36.960 1.00 74.12 292 ASP A N 1
ATOM 2313 C CA . ASP A 1 292 ? -21.069 12.339 37.052 1.00 74.12 292 ASP A CA 1
ATOM 2314 C C . ASP A 1 292 ? -21.680 12.779 35.714 1.00 74.12 292 ASP A C 1
ATOM 2316 O O . ASP A 1 292 ? -22.752 13.377 35.677 1.00 74.12 292 ASP A O 1
ATOM 2320 N N . LYS A 1 293 ? -21.065 12.368 34.595 1.00 62.88 293 LYS A N 1
ATOM 2321 C CA . LYS A 1 293 ? -21.607 12.582 33.243 1.00 62.88 293 LYS A CA 1
ATOM 2322 C C . LYS A 1 293 ? -22.824 11.708 32.933 1.00 62.88 293 LYS A C 1
ATOM 2324 O O . LYS A 1 293 ? -23.534 11.991 31.982 1.00 62.88 293 LYS A O 1
ATOM 2329 N N . ALA A 1 294 ? -23.053 10.640 33.700 1.00 59.06 294 ALA A N 1
ATOM 2330 C CA . ALA A 1 294 ? -24.187 9.737 33.505 1.00 59.06 294 ALA A CA 1
ATOM 2331 C C . ALA A 1 294 ? -25.434 10.149 34.312 1.00 59.06 294 ALA A C 1
ATOM 2333 O O . ALA A 1 294 ? -26.522 9.663 34.020 1.00 59.06 294 ALA A O 1
ATOM 2334 N N . ARG A 1 295 ? -25.282 11.006 35.335 1.00 54.03 295 ARG A N 1
ATOM 2335 C CA . ARG A 1 295 ? -26.376 11.454 36.220 1.00 54.03 295 ARG A CA 1
ATOM 2336 C C . ARG A 1 295 ? -26.986 12.803 35.829 1.00 54.03 295 ARG A C 1
ATOM 2338 O O . ARG A 1 295 ? -28.151 13.031 36.134 1.00 54.03 295 ARG A O 1
ATOM 2345 N N . GLY A 1 296 ? -26.239 13.679 35.158 1.00 47.50 296 GLY A N 1
ATOM 2346 C CA . GLY A 1 296 ? -26.788 14.905 34.575 1.00 47.50 296 GLY A CA 1
ATOM 2347 C C . GLY A 1 296 ? -27.476 14.588 33.250 1.00 47.50 296 GLY A C 1
ATOM 2348 O O . GLY A 1 296 ? -26.793 14.368 32.257 1.00 47.50 296 GLY A O 1
ATOM 2349 N N . GLY A 1 297 ? -28.808 14.514 33.240 1.00 42.50 297 GLY A N 1
ATOM 2350 C CA . GLY A 1 297 ? -29.631 14.225 32.061 1.00 42.50 297 GLY A CA 1
ATOM 2351 C C . GLY A 1 297 ? -29.566 15.298 30.968 1.00 42.50 297 GLY A C 1
ATOM 2352 O O . GLY A 1 297 ? -30.534 16.016 30.752 1.00 42.50 297 GLY A O 1
ATOM 2353 N N . GLY A 1 298 ? -28.444 15.377 30.259 1.00 39.00 298 GLY A N 1
ATOM 2354 C CA . GLY A 1 298 ? -28.293 16.090 28.996 1.00 39.00 298 GLY A CA 1
ATOM 2355 C C . GLY A 1 298 ? -27.747 15.113 27.967 1.00 39.00 298 GLY A C 1
ATOM 2356 O O . GLY A 1 298 ? -26.667 14.557 28.159 1.00 39.00 298 GLY A O 1
ATOM 2357 N N . GLY A 1 299 ? -28.519 14.852 26.915 1.00 38.88 299 GLY A N 1
ATOM 2358 C CA . GLY A 1 299 ? -28.183 13.951 25.814 1.00 38.88 299 GLY A CA 1
ATOM 2359 C C . GLY A 1 299 ? -27.044 14.459 24.930 1.00 38.88 299 GLY A C 1
ATOM 2360 O O . GLY A 1 299 ? -27.212 14.540 23.724 1.00 38.88 299 GLY A O 1
ATOM 2361 N N . GLU A 1 300 ? -25.888 14.771 25.508 1.00 41.00 300 GLU A N 1
ATOM 2362 C CA . GLU A 1 300 ? -24.644 14.926 24.763 1.00 41.00 300 GLU A CA 1
ATOM 2363 C C . GLU A 1 300 ? -23.870 13.614 24.870 1.00 41.00 300 GLU A C 1
ATO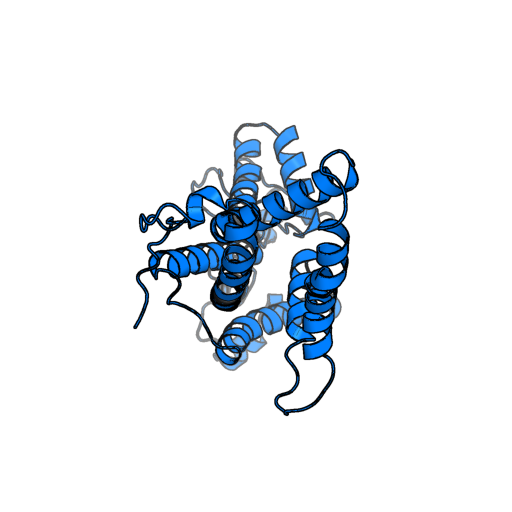M 2365 O O . GLU A 1 300 ? -23.205 13.296 25.866 1.00 41.00 300 GLU A O 1
ATOM 2370 N N . GLY A 1 301 ? -24.031 12.792 23.833 1.00 38.34 301 GLY A N 1
ATOM 2371 C CA . GLY A 1 301 ? -23.362 11.512 23.699 1.00 38.34 301 GLY A CA 1
ATOM 2372 C C . GLY A 1 301 ? -21.856 11.688 23.854 1.00 38.34 301 GLY A C 1
ATOM 2373 O O . GLY A 1 301 ? -21.185 12.311 23.034 1.00 38.34 301 GLY A O 1
ATOM 2374 N N . VAL A 1 302 ? -21.292 11.104 24.913 1.00 42.94 302 VAL A N 1
ATOM 2375 C CA . VAL A 1 302 ? -19.846 11.065 25.141 1.00 42.94 302 VAL A CA 1
ATOM 2376 C C . VAL A 1 302 ? -19.184 10.274 23.999 1.00 42.94 302 VAL A C 1
ATOM 2378 O O . VAL A 1 302 ? -18.962 9.065 24.098 1.00 42.94 302 VAL A O 1
ATOM 2381 N N . GLY A 1 303 ? -18.854 10.963 22.904 1.00 40.97 303 GLY A N 1
ATOM 2382 C CA . GLY A 1 303 ? -18.215 10.388 21.719 1.00 40.97 303 GLY A CA 1
ATOM 2383 C C . GLY A 1 303 ? -18.850 10.713 20.366 1.00 40.97 303 GLY A C 1
ATOM 2384 O O . GLY A 1 303 ? -18.667 9.910 19.454 1.00 40.97 303 GLY A O 1
ATOM 2385 N N . GLU A 1 304 ? -19.547 11.839 20.210 1.00 44.41 304 GLU A N 1
ATOM 2386 C CA . GLU A 1 304 ? -19.997 12.325 18.898 1.00 44.41 304 GLU A CA 1
ATOM 2387 C C . GLU A 1 304 ? -18.821 12.819 18.039 1.00 44.41 304 GLU A C 1
ATOM 2389 O O . GLU A 1 304 ? -18.457 13.987 18.042 1.00 44.41 304 GLU A O 1
ATOM 2394 N N . TRP A 1 305 ? -18.193 11.903 17.304 1.00 46.66 305 TRP A N 1
ATOM 2395 C CA . TRP A 1 305 ? -17.574 12.235 16.007 1.00 46.66 305 TRP A CA 1
ATOM 2396 C C . TRP A 1 305 ? -18.481 11.826 14.842 1.00 46.66 305 TRP A C 1
ATOM 2398 O O . TRP A 1 305 ? -18.411 12.390 13.758 1.00 46.66 305 TRP A O 1
ATOM 2408 N N . TRP A 1 306 ? -19.384 10.882 15.096 1.00 42.00 306 TRP A N 1
ATOM 2409 C CA . TRP A 1 306 ? -20.506 10.541 14.241 1.00 42.00 306 TRP A CA 1
ATOM 2410 C C . TRP A 1 306 ? -21.718 10.482 15.158 1.00 42.00 306 TRP A C 1
ATOM 2412 O O . TRP A 1 306 ? -21.708 9.703 16.111 1.00 42.00 306 TRP A O 1
ATOM 2422 N N . GLY A 1 307 ? -22.706 11.349 14.922 1.00 38.19 307 GLY A N 1
ATOM 2423 C CA . GLY A 1 307 ? -23.952 11.348 15.679 1.00 38.19 307 GLY A CA 1
ATOM 2424 C C . GLY A 1 307 ? -24.523 9.936 15.717 1.00 38.19 307 GLY A C 1
ATOM 2425 O O . GLY A 1 307 ? -24.748 9.326 14.667 1.00 38.19 307 GLY A O 1
ATOM 2426 N N . ASP A 1 308 ? -24.737 9.418 16.924 1.00 41.34 308 ASP A N 1
ATOM 2427 C CA . ASP A 1 308 ? -25.526 8.215 17.171 1.00 41.34 308 ASP A CA 1
ATOM 2428 C C . ASP A 1 308 ? -27.002 8.563 16.897 1.00 41.34 308 ASP A C 1
ATOM 2430 O O . ASP A 1 308 ? -27.851 8.577 17.784 1.00 41.34 308 ASP A O 1
ATOM 2434 N N . GLY A 1 309 ? -27.310 8.872 15.635 1.00 37.06 309 GLY A N 1
ATOM 2435 C CA . GLY A 1 309 ? -28.660 8.842 15.103 1.00 37.06 309 GLY A CA 1
ATOM 2436 C C . GLY A 1 309 ? -29.078 7.384 15.054 1.00 37.06 309 GLY A C 1
ATOM 2437 O O . GLY A 1 309 ? -28.810 6.689 14.072 1.00 37.06 309 GLY A O 1
ATOM 2438 N N . GLY A 1 310 ? -29.637 6.916 16.169 1.00 32.50 310 GLY A N 1
ATOM 2439 C CA . GLY A 1 310 ? -30.219 5.594 16.299 1.00 32.50 310 GLY A CA 1
ATOM 2440 C C . GLY A 1 310 ? -31.160 5.316 15.134 1.00 32.50 310 GLY A C 1
ATOM 2441 O O . GLY A 1 310 ? -32.048 6.105 14.829 1.00 32.50 310 GLY A O 1
ATOM 2442 N N . VAL A 1 311 ? -30.935 4.182 14.482 1.00 31.45 311 VAL A N 1
ATOM 2443 C CA . VAL A 1 311 ? -31.961 3.533 13.676 1.00 31.45 311 VAL A CA 1
ATOM 2444 C C . VAL A 1 311 ? -32.902 2.880 14.685 1.00 31.45 311 VAL A C 1
ATOM 2446 O O . VAL A 1 311 ? -32.495 1.953 15.392 1.00 31.45 311 VAL A O 1
ATOM 2449 N N . GLY A 1 312 ? -34.092 3.464 14.825 1.00 31.00 312 GLY A N 1
ATOM 2450 C CA . GLY A 1 312 ? -35.288 2.720 15.213 1.00 31.00 312 GLY A CA 1
ATOM 2451 C C . GLY A 1 312 ? -35.751 1.834 14.068 1.00 31.00 312 GLY A C 1
ATOM 2452 O O . GLY A 1 312 ? -35.387 2.141 12.909 1.00 31.00 312 GLY A O 1
#

Foldseek 3Di:
DDAQVVVVVVVVLVVQQDPDPDPDDDDVVVVVVVVVVVVVVVVVVVVLVPDDPPDPVNVVVLVVLVVLLVCLLCVLVVQLVVLVVLLCLQVVLLVCVLVVVPVVSVVSLVVLVSRALQQQQQWWFAQEPVHDTWHDFPVVQVVQPQDPVCRNPCQDDRHRGGTGSHGLLSNLLSVLLNVLSVVCVVVLNPFADDPVLLCVLQVLVVVLVVVVVCCVVVVVCCQQQVVVVCVVVVVPDDSQQRHGCTPNHVNSCSSNRSSNSNSNSVNRHVVNVSNVVSVVSNVVSVCVSPVVVVPPPDPPPPRPPPPCPDDD

pLDDT: mean 80.29, std 22.66, range [28.38, 98.56]

Sequence (312 aa):
MAWPPFLTAITLTLFTGCFTRRKNHFVCRRFESVITQLLNYKNLMTKSQNSSPTNGRARRVRFMQKLVWYLAKYWFPLFLAVPVFFLVLGVLAPALLAEGDVGTAAAVYRFLAIDNHQMPDRSYFLFGQANGILTYPPETLIAAGADPQNWEAFTGNEALGYKTGLNHRMIAVFLGMVVGGLAWGLSKGRLGIGFIIFVLLTLPILADGFSHIISETEGTGARTTNEWAVVITGGAFPEQFYQGDTAGSLNWQLRTITGFLFGLGIVLFLFARFDNYFRQVRRRLGPRLFPDKARGGGGEGVGEWWGDGGVG

Radius of gyration: 24.5 Å; chains: 1; bounding box: 59×44×78 Å

Secondary structure (DSSP, 8-state):
----HHHHHHHHHHHTTTS--SS--SSHHHHHHHHHHHHTHHHHHHHHHTS-TTSHHHHHHHHHHHHHHHHHHHHHHHHHHHHHHHHHHHHHHHHHHHTT-HHHHHHHHHHHHTT----GGGEEEES-TT-S-B---HHHHHHTT--GGGGGG--EETTTEEEEEEEHHHHHHHHHHHHHHHHHHHTTT-----HHHHHHHHHHHHHHHHHHHHHHHS---HHHH-HHHHHHHTT-S-HHHHSSSSTTSHHHHHHHHHHHHHHHHHHHHHHHHHHHHHHHHHHHHHHHH-HHHHHS-----TTTTS------

=== Feature glossary ===
A reading guide for the features in this record.

Start from the sequence.

  · Sequence gives the chain of amino acids in standard one-letter code (A=alanine, C=cysteine, …, Y=tyrosine), read N→C. It is the only feature that is directly encoded by the gene; all structural features are derived from the folded form of this sequence.

Fold it, and you get atomic coordinates and the backbone conformation that goes with them.

  · Structure coordinates are given as an mmCIF _atom_site loop: one row per atom with element, residue name, chain id, sequence number, and x/y/z position in Å. Only the four main-chain atoms per residue are included here; side chains are omitted to keep the record compact.

  · Backbone dihedral angles. Every residue except chain termini has a φ (preceding-C → N → Cα → C) and a ψ (N → Cα → C → next-N). They are reported in degrees following the IUPAC sign convention. Secondary structure is essentially a statement about which (φ, ψ) basin each residue occupies.

  · Eight-state secondary structure (DSSP): H is the canonical α-helix, G the tighter 3₁₀-helix, I the wider π-helix; E/B are β-structure, T and S are turns and bends, and '-' is everything else. DSSP derives these from the pattern of main-chain N–H···O=C hydrogen bonds, not from the sequence.

  · SS3 is a coarse helix/strand/coil call (letters a/b/c) made by the P-SEA algorithm from inter-Cα distances and dihedrals. It is less detailed than DSSP but needs only Cα positions.

Summarize the fold with a handful of shape descriptors and a per-residue structural alphabet.

  · Radius of gyration (Rg) is the root-mean-square distance of Cα atoms from their centroid — a single number for overall size and compactness. A globular domain of N residues has Rg ≈ 2.2·N^0.38 Å; an extended or disordered chain has a much larger Rg. The Cα contact count is the number of residue pairs whose Cα atoms are within 8 Å and are more than four positions apart in sequence — a standard proxy for tertiary packing density. The bounding box is the smallest axis-aligned box enclosing all Cα atoms.

  · 3Di is Foldseek's structural alphabet. Each residue is assigned one of twenty discrete states based on how its Cα sits relative to its spatial (not sequential) neighbors. Aligning 3Di strings finds structural homologs roughly as well as full 3D superposition, but orders of magnitude faster.

  · Solvent-accessible surface area (SASA) is the area in Å² traced out by the centre of a 1.4 Å probe sphere (a water molecule) rolled over the protein's van der Waals surface (Shrake–Rupley / Lee–Richards construction). Buried residues have near-zero SASA; fully exposed residues can exceed 200 Å². The total SASA scales roughly with the number of surface residues.

Ask how reliable the model is.

  · For AlphaFold models, the B-factor field carries pLDDT — the model's own estimate of local accuracy on a 0–100 scale. Regions with pLDDT<50 should be treated as essentially unmodeled; they often correspond to intrinsically disordered segments.

  · For experimental (PDB) structures, the B-factor (temperature factor) quantifies the positional spread of each atom in the crystal — a combination of thermal vibration and static disorder — in units of Å². High B-factors mark flexible loops or poorly resolved regions; low B-factors mark the rigid, well-ordered core.

  · Predicted Aligned Error (PAE) is an AlphaFold confidence matrix: entry (i, j) is the expected error in the position of residue j, in ångströms, when the prediction is superimposed on the true structure at residue i. Low PAE within a block of residues means that block is internally rigid and well-predicted; high PAE between two blocks means their relative placement is uncertain even if each block individually is confident.

Place it in context: what it resembles, what it is annotated as, and how it looks.

  · Structural nearest neighbors (via Foldseek easy-search vs the PDB). Reported per hit: target PDB id, E-value, and alignment TM-score. A TM-score above ~0.5 is the conventional threshold for 'same fold'.

  · Functional annotations link the protein to curated databases. InterPro entries identify conserved domains and families by matching the sequence against member-database signatures (Pfam, PROSITE, CDD, …). Gene Ontology (GO) terms describe molecular function, biological process, and cellular component in a controlled vocabulary. CATH places the structure in a hierarchical fold classification (Class/Architecture/Topology/Homologous-superfamily). The organism is the source species.

  · The contact map is a binary N×N matrix image: pixel (i, j) is dark where Cα_i and Cα_j are within 8 Å and |i−j|>4. Because the |i−j|>4 filter removes local helical contacts, off-diagonal stripes parallel to the main diagonal indicate parallel β-sheets; stripes perpendicular to it indicate antiparallel β-sheets. The Ramachandran plot scatters every residue's (φ, ψ) pair against the sterically allowed regions. The PAE heatmap renders the predicted-aligned-error matrix.

  · Six rendered views show the 3D structure from the faces of a cube — i.e. along ±x, ±y, ±z. Rendering representation is drawn randomly per protein from cartoon (secondary-structure ribbons), sticks (backbone bonds), or molecular surface; coloring is either N→C rainbow (blue at the N-terminus through red at the C-terminus) or one color per chain.